Protein AF-A0A7C2M0U2-F1 (afdb_monomer_lite)

Sequence (260 aa):
MSNLSRISKVSRKGEELVITFASTDGETDKTTIVKSRRQPHADLVAAFSGLERHVREILDVPGSVWKDAMSISGVTWSFSEDTEVEGAVITGLVSLETCTSPFCFNTPHLPFKQYSEGGNAATMPYDAIEALERLRREAKLFLEGKGAQGDLFAGGAVDGKSAAAGEGRSPTDALADAVVDAAEQILAAEAQGAVPREGETTIRINDGPKVPMSTLEQAVGKLAGGGRRQRGERTGKAGVVFRKDRKGKKPAKADEEVEP

pLDDT: mean 76.95, std 22.12, range [33.34, 98.75]

Secondary structure (DSSP, 8-state):
-----EEEEEEEETTEEEEEEEEEETTEEEEEEEEE-SPPPHHHHHHHHTHHHHHHHHTT--TTTTTTTEEEEEEEEEE-TTT--EEEEEEEEE--TT-SSPEEEEPPPEESS-SSTT-------HHHHHHHHHHHHHHHHHHTTTTSSSSTTTT---------------HHHHHHHHHHHHHHHHHHHHHTT-PPPTT------TTPPPPPHHHHHHHHGGGG----------------------PPPPPPPPP-----

Radius of gyration: 26.31 Å; chains: 1; bounding box: 98×59×47 Å

Foldseek 3Di:
DPFDWAFQKWFADPLKIKTWTWTDDPPDIFIFIDIDSDHAAPLLQVLFVLLPVLQCVLVVNPPVPLVVFKTWGMKGKDADPVQRWIWIKTWMWGDDPVDPGTDIDIGPIAIQDDSDPPDDDHHRDPVSVVSVVSNSVSVVCVVVPVRPPPDPCVPPDDDDDDDDDDPDDDPVVLVVVLVVVVVVVVVVCVVVVNDDDPDDDFDDDPPDDGDDPVVVVVVVVVVPDDDDDDDDDDDDDDDGDGDDDDDDDDDDDDDDDDDD

Structure (mmCIF, N/CA/C/O backbone):
data_AF-A0A7C2M0U2-F1
#
_entry.id   AF-A0A7C2M0U2-F1
#
loop_
_atom_site.group_PDB
_atom_site.id
_atom_site.type_symbol
_atom_site.label_atom_id
_atom_site.label_alt_id
_atom_site.label_comp_id
_atom_site.label_asym_id
_atom_site.label_entity_id
_atom_site.label_seq_id
_atom_site.pdbx_PDB_ins_code
_atom_site.Cartn_x
_atom_site.Cartn_y
_atom_site.Cartn_z
_atom_site.occupancy
_atom_site.B_iso_or_equiv
_atom_site.auth_seq_id
_atom_site.auth_comp_id
_atom_site.auth_asym_id
_atom_site.auth_atom_id
_atom_site.pdbx_PDB_model_num
ATOM 1 N N . MET A 1 1 ? 18.801 13.528 -17.240 1.00 45.91 1 MET A N 1
ATOM 2 C CA . MET A 1 1 ? 17.465 12.901 -17.152 1.00 45.91 1 MET A CA 1
ATOM 3 C C . MET A 1 1 ? 16.859 13.345 -15.833 1.00 45.91 1 MET A C 1
ATOM 5 O O . MET A 1 1 ? 17.572 13.330 -14.841 1.00 45.91 1 MET A O 1
ATOM 9 N N . SER A 1 2 ? 15.631 13.859 -15.816 1.00 47.34 2 SER A N 1
ATOM 10 C CA . SER A 1 2 ? 15.004 14.329 -14.574 1.00 47.34 2 SER A CA 1
ATOM 11 C C . SER A 1 2 ? 14.760 13.139 -13.644 1.00 47.34 2 SER A C 1
ATOM 13 O O . SER A 1 2 ? 14.071 12.206 -14.046 1.00 47.34 2 SER A O 1
ATOM 15 N N . ASN A 1 3 ? 15.310 13.167 -12.426 1.00 58.00 3 ASN A N 1
ATOM 16 C CA . ASN A 1 3 ? 15.107 12.119 -11.421 1.00 58.00 3 ASN A CA 1
ATOM 17 C C . ASN A 1 3 ? 13.616 12.039 -11.062 1.00 58.00 3 ASN A C 1
ATOM 19 O O . ASN A 1 3 ? 13.102 12.854 -10.289 1.00 58.00 3 ASN A O 1
ATOM 23 N N . LEU A 1 4 ? 12.903 11.084 -11.664 1.00 73.19 4 LEU A N 1
ATOM 24 C CA . LEU A 1 4 ? 11.498 10.836 -11.370 1.00 73.19 4 LEU A CA 1
ATOM 25 C C . LEU A 1 4 ? 11.396 10.220 -9.976 1.00 73.19 4 LEU A C 1
ATOM 27 O O . LEU A 1 4 ? 11.714 9.058 -9.746 1.00 73.19 4 LEU A O 1
ATOM 31 N N . SER A 1 5 ? 10.945 11.039 -9.034 1.00 89.12 5 SER A N 1
ATOM 32 C CA . SER A 1 5 ? 10.596 10.613 -7.687 1.00 89.12 5 SER A CA 1
ATOM 33 C C . SER A 1 5 ? 9.456 9.590 -7.747 1.00 89.12 5 SER A C 1
ATOM 35 O O . SER A 1 5 ? 8.347 9.918 -8.180 1.00 89.12 5 SER A O 1
ATOM 37 N N . ARG A 1 6 ? 9.717 8.348 -7.325 1.00 94.62 6 ARG A N 1
ATOM 38 C CA . ARG A 1 6 ? 8.714 7.272 -7.262 1.00 94.62 6 ARG A CA 1
ATOM 39 C C . ARG A 1 6 ? 8.169 7.130 -5.849 1.00 94.62 6 ARG A C 1
ATOM 41 O O . ARG A 1 6 ? 8.916 7.256 -4.883 1.00 94.62 6 ARG A O 1
ATOM 48 N N . ILE A 1 7 ? 6.879 6.833 -5.714 1.00 97.31 7 ILE A N 1
ATOM 49 C CA . ILE A 1 7 ? 6.296 6.481 -4.414 1.00 97.31 7 ILE A CA 1
ATOM 50 C C . ILE A 1 7 ? 6.795 5.084 -4.040 1.00 97.31 7 ILE A C 1
ATOM 52 O O . ILE A 1 7 ? 6.439 4.108 -4.693 1.00 97.31 7 ILE A O 1
ATOM 56 N N . SER A 1 8 ? 7.612 4.999 -2.993 1.00 97.81 8 SER A N 1
ATOM 57 C CA . SER A 1 8 ? 8.135 3.739 -2.455 1.00 97.81 8 SER A CA 1
ATOM 58 C C . SER A 1 8 ? 7.310 3.214 -1.287 1.00 97.81 8 SER A C 1
ATOM 60 O O . SER A 1 8 ? 7.361 2.026 -0.985 1.00 97.81 8 SER A O 1
ATOM 62 N N . LYS A 1 9 ? 6.527 4.066 -0.616 1.00 98.50 9 LYS A N 1
ATOM 63 C CA . LYS A 1 9 ? 5.646 3.632 0.472 1.00 98.50 9 LYS A CA 1
ATOM 64 C C . LYS A 1 9 ? 4.439 4.541 0.624 1.00 98.50 9 LYS A C 1
ATOM 66 O O . LYS A 1 9 ? 4.566 5.757 0.533 1.00 98.50 9 LYS A O 1
ATOM 71 N N . VAL A 1 10 ? 3.294 3.953 0.945 1.00 98.56 10 VAL A N 1
ATOM 72 C CA . VAL A 1 10 ? 2.098 4.659 1.417 1.00 98.56 10 VAL A CA 1
ATOM 73 C C . VAL A 1 10 ? 1.629 3.931 2.668 1.00 98.56 10 VAL A C 1
ATOM 75 O O . VAL A 1 10 ? 1.474 2.716 2.650 1.00 98.56 10 VAL A O 1
ATOM 78 N N . SER A 1 11 ? 1.446 4.638 3.779 1.00 98.31 11 SER A N 1
ATOM 79 C CA . SER A 1 11 ? 0.982 4.034 5.033 1.00 98.31 11 SER A CA 1
ATOM 80 C C . SER A 1 11 ? 0.099 4.979 5.834 1.00 98.31 11 SER A C 1
ATOM 82 O O . SER A 1 11 ? 0.280 6.192 5.779 1.00 98.31 11 SER A O 1
ATOM 84 N N . ARG A 1 12 ? -0.837 4.414 6.591 1.00 97.38 12 ARG A N 1
ATOM 85 C CA . ARG A 1 12 ? -1.725 5.094 7.529 1.00 97.38 12 ARG A CA 1
ATOM 86 C C . ARG A 1 12 ? -1.277 4.783 8.952 1.00 97.38 12 ARG A C 1
ATOM 88 O O . ARG A 1 12 ? -1.072 3.626 9.309 1.00 97.38 12 ARG A O 1
ATOM 95 N N . LYS A 1 13 ? -1.112 5.823 9.765 1.00 94.31 13 LYS A N 1
ATOM 96 C CA . LYS A 1 13 ? -0.753 5.731 11.184 1.00 94.31 13 LYS A CA 1
ATOM 97 C C . LYS A 1 13 ? -1.747 6.560 11.988 1.00 94.31 13 LYS A C 1
ATOM 99 O O . LYS A 1 13 ? -1.555 7.761 12.164 1.00 94.31 13 LYS A O 1
ATOM 104 N N . GLY A 1 14 ? -2.832 5.922 12.424 1.00 92.00 14 GLY A N 1
ATOM 105 C CA . GLY A 1 14 ? -3.987 6.634 12.972 1.00 92.00 14 GLY A CA 1
ATOM 106 C C . GLY A 1 14 ? -4.585 7.571 11.919 1.00 92.00 14 GLY A C 1
ATOM 107 O O . GLY A 1 14 ? -4.938 7.132 10.824 1.00 92.00 14 GLY A O 1
ATOM 108 N N . GLU A 1 15 ? -4.638 8.863 12.231 1.00 93.38 15 GLU A N 1
ATOM 109 C CA . GLU A 1 15 ? -5.143 9.918 11.339 1.00 93.38 15 GLU A CA 1
ATOM 110 C C . GLU A 1 15 ? -4.091 10.451 10.348 1.00 93.38 15 GLU A C 1
ATOM 112 O O . GLU A 1 15 ? -4.405 11.251 9.469 1.00 93.38 15 GLU A O 1
ATOM 117 N N . GLU A 1 16 ? -2.827 10.036 10.476 1.00 96.50 16 GLU A N 1
ATOM 118 C CA . GLU A 1 16 ? -1.744 10.511 9.615 1.00 96.50 16 GLU A CA 1
ATOM 119 C C . GLU A 1 16 ? -1.545 9.585 8.406 1.00 96.50 16 GLU A C 1
ATOM 121 O O . GLU A 1 16 ? -1.288 8.386 8.553 1.00 96.50 16 GLU A O 1
ATOM 126 N N . LEU A 1 17 ? -1.594 10.153 7.199 1.00 97.56 17 LEU A N 1
ATOM 127 C CA . LEU A 1 17 ? -1.119 9.515 5.977 1.00 97.56 17 LEU A CA 1
ATOM 128 C C . LEU A 1 17 ? 0.360 9.857 5.764 1.00 97.56 17 LEU A C 1
ATOM 130 O O . LEU A 1 17 ? 0.751 11.026 5.716 1.00 97.56 17 LEU A O 1
ATOM 134 N N . VAL A 1 18 ? 1.181 8.825 5.599 1.00 98.25 18 VAL A N 1
ATOM 135 C CA . VAL A 1 18 ? 2.618 8.927 5.348 1.00 98.25 18 VAL A CA 1
ATOM 136 C C . VAL A 1 18 ? 2.918 8.368 3.964 1.00 98.25 18 VAL A C 1
ATOM 138 O O . VAL A 1 18 ? 2.728 7.175 3.722 1.00 98.25 18 VAL A O 1
ATOM 141 N N . ILE A 1 19 ? 3.414 9.224 3.074 1.00 98.12 19 ILE A N 1
ATOM 142 C CA . ILE A 1 19 ? 3.836 8.861 1.721 1.00 98.12 19 ILE A CA 1
ATOM 143 C C . ILE A 1 19 ? 5.345 9.059 1.629 1.00 98.12 19 ILE A C 1
ATOM 145 O O . ILE A 1 19 ? 5.855 10.159 1.850 1.00 98.12 19 ILE A O 1
ATOM 149 N N . THR A 1 20 ? 6.062 7.991 1.306 1.00 98.19 20 THR A N 1
ATOM 150 C CA . THR A 1 20 ? 7.504 8.018 1.091 1.00 98.19 20 THR A CA 1
ATOM 151 C C . THR A 1 20 ? 7.800 7.940 -0.391 1.00 98.19 20 THR A C 1
ATOM 153 O O . THR A 1 20 ? 7.257 7.107 -1.117 1.00 98.19 20 THR A O 1
ATOM 156 N N . PHE A 1 21 ? 8.715 8.795 -0.810 1.00 97.00 21 PHE A N 1
ATOM 157 C CA . PHE A 1 21 ? 9.286 8.820 -2.133 1.00 97.00 21 PHE A CA 1
ATOM 158 C C . PHE A 1 21 ? 10.731 8.351 -2.098 1.00 97.00 21 PHE A C 1
ATOM 160 O O . PHE A 1 21 ? 11.482 8.739 -1.201 1.00 97.00 21 PHE A O 1
ATOM 167 N N . ALA A 1 22 ? 11.121 7.580 -3.104 1.00 94.81 22 ALA A N 1
ATOM 168 C CA . ALA A 1 22 ? 12.505 7.251 -3.396 1.00 94.81 22 ALA A CA 1
ATOM 169 C C . ALA A 1 22 ? 12.905 7.888 -4.732 1.00 94.81 22 ALA A C 1
ATOM 171 O O . ALA A 1 22 ? 12.138 7.871 -5.696 1.00 94.81 22 ALA A O 1
ATOM 172 N N . SER A 1 23 ? 14.104 8.452 -4.783 1.00 93.06 23 SER A N 1
ATOM 173 C CA . SER A 1 23 ? 14.734 8.957 -6.002 1.00 93.06 23 SER A CA 1
ATOM 174 C C . SER A 1 23 ? 16.237 8.753 -5.898 1.00 93.06 23 SER A C 1
ATOM 176 O O . SER A 1 23 ? 16.798 9.030 -4.839 1.00 93.06 23 SER A O 1
ATOM 178 N N . THR A 1 24 ? 16.877 8.355 -6.984 1.00 88.81 24 THR A N 1
ATOM 179 C CA . THR A 1 24 ? 18.336 8.247 -7.069 1.00 88.81 24 THR A CA 1
ATOM 180 C C . THR A 1 24 ? 18.872 9.508 -7.751 1.00 88.81 24 THR A C 1
ATOM 182 O O . THR A 1 24 ? 18.272 9.977 -8.715 1.00 88.81 24 THR A O 1
ATOM 185 N N . ASP A 1 25 ? 19.937 10.111 -7.222 1.00 87.44 25 ASP A N 1
ATOM 186 C CA . ASP A 1 25 ? 20.631 11.262 -7.813 1.00 87.44 25 ASP A CA 1
ATOM 187 C C . ASP A 1 25 ? 22.126 10.941 -7.927 1.00 87.44 25 ASP A C 1
ATOM 189 O O . ASP A 1 25 ? 22.885 11.060 -6.959 1.00 87.44 25 ASP A O 1
ATOM 193 N N . GLY A 1 26 ? 22.532 10.429 -9.093 1.00 86.94 26 GLY A N 1
ATOM 194 C CA . GLY A 1 26 ? 23.853 9.825 -9.284 1.00 86.94 26 GLY A CA 1
ATOM 195 C C . GLY A 1 26 ? 24.012 8.571 -8.422 1.00 86.94 26 GLY A C 1
ATOM 196 O O . GLY A 1 26 ? 23.199 7.662 -8.503 1.00 86.94 26 GLY A O 1
ATOM 197 N N . GLU A 1 27 ? 25.030 8.538 -7.563 1.00 86.75 27 GLU A N 1
ATOM 198 C CA . GLU A 1 27 ? 25.255 7.446 -6.597 1.00 86.75 27 GLU A CA 1
ATOM 199 C C . GLU A 1 27 ? 24.503 7.644 -5.265 1.00 86.75 27 GLU A C 1
ATOM 201 O O . GLU A 1 27 ? 24.668 6.870 -4.321 1.00 86.75 27 GLU A O 1
ATOM 206 N N . THR A 1 28 ? 23.719 8.722 -5.129 1.00 90.44 28 THR A N 1
ATOM 207 C CA . THR A 1 28 ? 23.048 9.054 -3.867 1.00 90.44 28 THR A CA 1
ATOM 208 C C . THR A 1 28 ? 21.570 8.693 -3.902 1.00 90.44 28 THR A C 1
ATOM 210 O O . THR A 1 28 ? 20.779 9.314 -4.610 1.00 90.44 28 THR A O 1
ATOM 213 N N . ASP A 1 29 ? 21.167 7.778 -3.023 1.00 91.00 29 ASP A N 1
ATOM 214 C CA . ASP A 1 29 ? 19.755 7.535 -2.737 1.00 91.00 29 ASP A CA 1
ATOM 215 C C . ASP A 1 29 ? 19.171 8.674 -1.900 1.00 91.00 29 ASP A C 1
ATOM 217 O O . ASP A 1 29 ? 19.640 8.979 -0.797 1.00 91.00 29 ASP A O 1
ATOM 221 N N . LYS A 1 30 ? 18.087 9.274 -2.386 1.00 94.12 30 LYS A N 1
ATOM 222 C CA . LYS A 1 30 ? 17.306 10.275 -1.665 1.00 94.12 30 LYS A CA 1
ATOM 223 C C . LYS A 1 30 ? 15.929 9.719 -1.333 1.00 94.12 30 LYS A C 1
ATOM 225 O O . LYS A 1 30 ? 15.160 9.324 -2.206 1.00 94.12 30 LYS A O 1
ATOM 230 N N . THR A 1 31 ? 15.597 9.762 -0.046 1.00 95.44 31 THR A N 1
ATOM 231 C CA . THR A 1 31 ? 14.265 9.429 0.463 1.00 95.44 31 THR A CA 1
ATOM 232 C C . THR A 1 31 ? 13.571 10.702 0.934 1.00 95.44 31 THR A C 1
ATOM 234 O O . THR A 1 31 ? 14.128 11.458 1.725 1.00 95.44 31 THR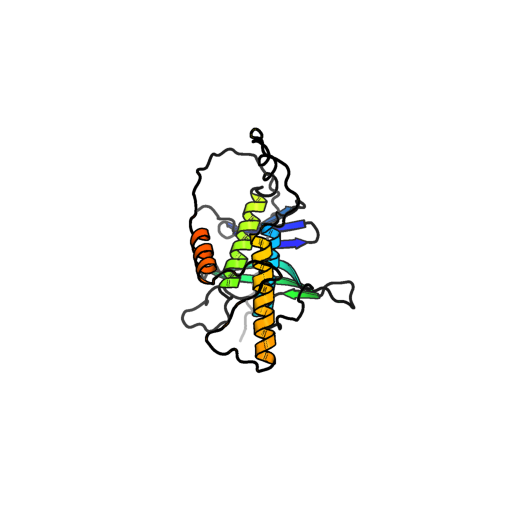 A O 1
ATOM 237 N N . THR A 1 32 ? 12.355 10.959 0.453 1.00 96.25 32 THR A N 1
ATOM 238 C CA . THR A 1 32 ? 11.527 12.089 0.907 1.00 96.25 32 THR A CA 1
ATOM 239 C C . THR A 1 32 ? 10.274 11.543 1.571 1.00 96.25 32 THR A C 1
ATOM 241 O O . THR A 1 32 ? 9.563 10.746 0.972 1.00 96.25 32 THR A O 1
ATOM 244 N N . ILE A 1 33 ? 9.989 11.964 2.802 1.00 97.31 33 ILE A N 1
ATOM 245 C CA . ILE A 1 33 ? 8.816 11.508 3.556 1.00 97.31 33 ILE A CA 1
ATOM 246 C C . ILE A 1 33 ? 7.853 12.680 3.697 1.00 97.31 33 ILE A C 1
ATOM 248 O O . ILE A 1 33 ? 8.186 13.690 4.314 1.00 97.31 33 ILE A O 1
ATOM 252 N N . VAL A 1 34 ? 6.649 12.524 3.156 1.00 97.12 34 VAL A N 1
ATOM 253 C CA . VAL A 1 34 ? 5.547 13.470 3.316 1.00 97.12 34 VAL A CA 1
ATOM 254 C C . VAL A 1 34 ? 4.567 12.898 4.327 1.00 97.12 34 VAL A C 1
ATOM 256 O O . VAL A 1 34 ? 4.082 11.779 4.175 1.00 97.12 34 VAL A O 1
ATOM 259 N N . LYS A 1 35 ? 4.280 13.673 5.370 1.00 97.31 35 LYS A N 1
ATOM 260 C CA . LYS A 1 35 ? 3.300 13.340 6.403 1.00 97.31 35 LYS A CA 1
ATOM 261 C C . LYS A 1 35 ? 2.153 14.328 6.324 1.00 97.31 35 LYS A C 1
ATOM 263 O O . LYS A 1 35 ? 2.389 15.534 6.274 1.00 97.31 35 LYS A O 1
ATOM 268 N N . SER A 1 36 ? 0.929 13.827 6.315 1.00 96.19 36 SER A N 1
ATOM 269 C CA . SER A 1 36 ? -0.271 14.646 6.239 1.00 96.19 36 SER A CA 1
ATOM 270 C C . SER A 1 36 ? -1.304 14.139 7.228 1.00 96.19 36 SER A C 1
ATOM 272 O O . SER A 1 36 ? -1.606 12.953 7.249 1.00 96.19 36 SER A O 1
ATOM 274 N N . ARG A 1 37 ? -1.876 15.051 8.015 1.00 95.94 37 ARG A N 1
ATOM 275 C CA . ARG A 1 37 ? -3.050 14.788 8.865 1.00 95.94 37 ARG A CA 1
ATOM 276 C C . ARG A 1 37 ? -4.366 15.151 8.171 1.00 95.94 37 ARG A C 1
ATOM 278 O O . ARG A 1 37 ? -5.410 15.181 8.806 1.00 95.94 37 ARG A O 1
ATOM 285 N N . ARG A 1 38 ? -4.317 15.519 6.884 1.00 93.12 38 ARG A N 1
ATOM 286 C CA . ARG A 1 38 ? -5.532 15.807 6.113 1.00 93.12 38 ARG A CA 1
ATOM 287 C C . ARG A 1 38 ? -6.297 14.508 5.901 1.00 93.12 38 ARG A C 1
ATOM 289 O O . ARG A 1 38 ? -5.682 13.489 5.585 1.00 93.12 38 ARG A O 1
ATOM 296 N N . GLN A 1 39 ? -7.618 14.575 6.017 1.00 92.56 39 GLN A N 1
ATOM 297 C CA . GLN A 1 39 ? -8.479 13.434 5.748 1.00 92.56 39 GLN A CA 1
ATOM 298 C C . GLN A 1 39 ? -8.312 12.992 4.279 1.00 92.56 39 GLN A C 1
ATOM 300 O O . GLN A 1 39 ? -8.418 13.833 3.382 1.00 92.56 39 GLN A O 1
ATOM 305 N N . PRO A 1 40 ? -7.988 11.713 4.011 1.00 94.00 40 PRO A N 1
ATOM 306 C CA . PRO A 1 40 ? -7.916 11.193 2.649 1.00 94.00 40 PRO A CA 1
ATOM 307 C C . PRO A 1 40 ? -9.305 11.187 2.002 1.00 94.00 40 PRO A C 1
ATOM 309 O O . PRO A 1 40 ? -10.311 10.998 2.685 1.00 94.00 40 PRO A O 1
ATOM 312 N N . HIS A 1 41 ? -9.365 11.369 0.682 1.00 92.94 41 HIS A N 1
ATOM 313 C CA . HIS A 1 41 ? -10.620 11.264 -0.063 1.00 92.94 41 HIS A CA 1
ATOM 314 C C . HIS A 1 41 ? -11.119 9.814 -0.108 1.00 92.94 41 HIS A C 1
ATOM 316 O O . HIS A 1 41 ? -10.339 8.870 0.048 1.00 92.94 41 HIS A O 1
ATOM 322 N N . ALA A 1 42 ? -12.424 9.641 -0.339 1.00 94.88 42 ALA A N 1
ATOM 323 C CA . ALA A 1 42 ? -13.085 8.336 -0.296 1.00 94.88 42 ALA A CA 1
ATOM 324 C C . ALA A 1 42 ? -12.428 7.301 -1.226 1.00 94.88 42 ALA A C 1
ATOM 326 O O . ALA A 1 42 ? -12.236 6.161 -0.812 1.00 94.88 42 ALA A O 1
ATOM 327 N N . ASP A 1 43 ? -11.985 7.699 -2.425 1.00 96.31 43 ASP A N 1
ATOM 328 C CA . ASP A 1 43 ? -11.334 6.772 -3.363 1.00 96.31 43 ASP A CA 1
ATOM 329 C C . ASP A 1 43 ? -9.995 6.236 -2.847 1.00 96.31 43 ASP A C 1
ATOM 331 O O . ASP A 1 43 ? -9.660 5.080 -3.103 1.00 96.31 43 ASP A O 1
ATOM 335 N N . LEU A 1 44 ? -9.229 7.041 -2.100 1.00 96.38 44 LEU A N 1
ATOM 336 C CA . LEU A 1 44 ? -7.987 6.582 -1.478 1.00 96.38 44 LEU A CA 1
ATOM 337 C C . LEU A 1 44 ? -8.273 5.594 -0.346 1.00 96.38 44 LEU A C 1
ATOM 339 O O . LEU A 1 44 ? -7.572 4.593 -0.217 1.00 96.38 44 LEU A O 1
ATOM 343 N N . VAL A 1 45 ? -9.314 5.843 0.452 1.00 96.31 45 VAL A N 1
ATOM 344 C CA . VAL A 1 45 ? -9.757 4.895 1.486 1.00 96.31 45 VAL A CA 1
ATOM 345 C C . VAL A 1 45 ? -10.224 3.587 0.842 1.00 96.31 45 VAL A C 1
ATOM 347 O O . VAL A 1 45 ? -9.778 2.518 1.252 1.00 96.31 45 VAL A O 1
ATOM 350 N N . ALA A 1 46 ? -11.026 3.668 -0.222 1.00 96.94 46 ALA A N 1
ATOM 351 C CA . ALA A 1 46 ? -11.484 2.509 -0.981 1.00 96.94 46 ALA A CA 1
ATOM 352 C C . ALA A 1 46 ? -10.323 1.737 -1.629 1.00 96.94 46 ALA A C 1
ATOM 354 O O . ALA A 1 46 ? -10.354 0.510 -1.670 1.00 96.94 46 ALA A O 1
ATOM 355 N N . ALA A 1 47 ? -9.274 2.425 -2.093 1.00 98.19 47 ALA A N 1
ATOM 356 C CA . ALA A 1 47 ? -8.084 1.775 -2.639 1.00 98.19 47 ALA A CA 1
ATOM 357 C C . ALA A 1 47 ? -7.314 0.960 -1.585 1.00 98.19 47 ALA A C 1
ATOM 359 O O . ALA A 1 47 ? -6.756 -0.080 -1.920 1.00 98.19 47 ALA A O 1
ATOM 360 N N . PHE A 1 48 ? -7.307 1.387 -0.316 1.00 98.19 48 PHE A N 1
ATOM 361 C CA . PHE A 1 48 ? -6.757 0.581 0.779 1.00 98.19 48 PHE A CA 1
ATOM 362 C C . PHE A 1 48 ? -7.598 -0.669 1.047 1.00 98.19 48 PHE A C 1
ATOM 364 O O . PHE A 1 48 ? -7.045 -1.764 1.103 1.00 98.19 48 PHE A O 1
ATOM 371 N N . SER A 1 49 ? -8.917 -0.520 1.186 1.00 97.00 49 SER A N 1
ATOM 372 C CA . SER A 1 49 ? -9.815 -1.650 1.464 1.00 97.00 49 SER A CA 1
ATOM 373 C C . SER A 1 49 ? -9.877 -2.653 0.309 1.00 97.00 49 SER A C 1
ATOM 375 O O . SER A 1 49 ? -9.949 -3.857 0.535 1.00 97.00 49 SER A O 1
ATOM 377 N N . GLY A 1 50 ? -9.751 -2.188 -0.938 1.00 96.94 50 GLY A N 1
ATOM 378 C CA . GLY A 1 50 ? -9.698 -3.056 -2.117 1.00 96.94 50 GLY A CA 1
ATOM 379 C C . GLY A 1 50 ? -8.534 -4.056 -2.108 1.00 96.94 50 GLY A C 1
ATOM 380 O O . GLY A 1 50 ? -8.621 -5.094 -2.757 1.00 96.94 50 GLY A O 1
ATOM 381 N N . LEU A 1 51 ? -7.469 -3.795 -1.341 1.00 98.06 51 LEU A N 1
ATOM 382 C CA . LEU A 1 51 ? -6.329 -4.707 -1.215 1.00 98.06 51 LEU A CA 1
ATOM 383 C C . LEU A 1 51 ? -6.590 -5.892 -0.275 1.00 98.06 51 LEU A C 1
ATOM 385 O O . LEU A 1 51 ? -5.874 -6.885 -0.361 1.00 98.06 51 LEU A O 1
ATOM 389 N N . GLU A 1 52 ? -7.595 -5.832 0.604 1.00 97.38 52 GLU A N 1
ATOM 390 C CA . GLU A 1 52 ? -7.850 -6.882 1.605 1.00 97.38 52 GLU A CA 1
ATOM 391 C C . GLU A 1 52 ? -8.117 -8.246 0.961 1.00 97.38 52 GLU A C 1
ATOM 393 O O . GLU A 1 52 ? -7.585 -9.262 1.410 1.00 97.38 52 GLU A O 1
ATOM 398 N N . ARG A 1 53 ? -8.888 -8.269 -0.135 1.00 96.06 53 ARG A N 1
ATOM 399 C CA . ARG A 1 53 ? -9.144 -9.493 -0.909 1.00 96.06 53 ARG A CA 1
ATOM 400 C C . ARG A 1 53 ? -7.837 -10.124 -1.394 1.00 96.06 53 ARG A C 1
ATOM 402 O O . ARG A 1 53 ? -7.630 -11.316 -1.191 1.00 96.06 53 ARG A O 1
ATOM 409 N N . HIS A 1 54 ? -6.961 -9.322 -1.993 1.00 97.44 54 HIS A N 1
ATOM 410 C CA . HIS A 1 54 ? -5.688 -9.795 -2.540 1.00 97.44 54 HIS A CA 1
ATOM 411 C C . HIS A 1 54 ? -4.715 -10.235 -1.449 1.00 97.44 54 HIS A C 1
ATOM 413 O O . HIS A 1 54 ? -3.959 -11.177 -1.640 1.00 97.44 54 HIS A O 1
ATOM 419 N N . VAL A 1 55 ? -4.749 -9.599 -0.278 1.00 97.75 55 VAL A N 1
ATOM 420 C CA . VAL A 1 55 ? -3.943 -10.030 0.868 1.00 97.75 55 VAL A CA 1
ATOM 421 C C . VAL A 1 55 ? -4.354 -11.418 1.354 1.00 97.75 55 VAL A C 1
ATOM 423 O O . VAL A 1 55 ? -3.476 -12.226 1.648 1.00 97.75 55 VAL A O 1
ATOM 426 N N . ARG A 1 56 ? -5.659 -11.717 1.411 1.00 96.44 56 ARG A N 1
ATOM 427 C CA . ARG A 1 56 ? -6.136 -13.066 1.762 1.00 96.44 56 ARG A CA 1
ATOM 428 C C . ARG A 1 56 ? -5.674 -14.105 0.742 1.00 96.44 56 ARG A C 1
ATOM 430 O O . ARG A 1 56 ? -5.187 -15.151 1.144 1.00 96.44 56 ARG A O 1
ATOM 437 N N . GLU A 1 57 ? -5.759 -13.781 -0.547 1.00 96.12 57 GLU A N 1
ATOM 438 C CA . GLU A 1 57 ? -5.282 -14.640 -1.639 1.00 96.12 57 GLU A CA 1
ATOM 439 C C . GLU A 1 57 ? -3.770 -14.905 -1.551 1.00 96.12 57 GLU A C 1
ATOM 441 O O . GLU A 1 57 ? -3.340 -16.051 -1.583 1.00 96.12 57 GLU A O 1
ATOM 446 N N . ILE A 1 58 ? -2.960 -13.860 -1.353 1.00 97.25 58 ILE A N 1
ATOM 447 C CA . ILE A 1 58 ? -1.495 -13.968 -1.238 1.00 97.25 58 ILE A CA 1
ATOM 448 C C . ILE A 1 58 ? -1.071 -14.805 -0.024 1.00 97.25 58 ILE A C 1
ATOM 450 O O . ILE A 1 58 ? -0.056 -15.497 -0.075 1.00 97.25 58 ILE A O 1
ATOM 454 N N . LEU A 1 59 ? -1.806 -14.702 1.083 1.00 97.25 59 LEU A N 1
ATOM 455 C CA . LEU A 1 59 ? -1.509 -15.425 2.320 1.00 97.25 59 LEU A CA 1
ATOM 456 C C . LEU A 1 59 ? -2.165 -16.809 2.392 1.00 97.25 59 LEU A C 1
ATOM 458 O O . LEU A 1 59 ? -1.991 -17.482 3.406 1.00 97.25 59 LEU A O 1
ATOM 462 N N . ASP A 1 60 ? -2.915 -17.207 1.362 1.00 96.44 60 ASP A N 1
ATOM 463 C CA . ASP A 1 60 ? -3.726 -18.430 1.342 1.00 96.44 60 ASP A CA 1
ATOM 464 C C . ASP A 1 60 ? -4.651 -18.549 2.574 1.00 96.44 60 ASP A C 1
ATOM 466 O O . ASP A 1 60 ? -4.822 -19.599 3.194 1.00 96.44 60 ASP A O 1
ATOM 470 N N . VAL A 1 61 ? -5.223 -17.414 2.986 1.00 94.56 61 VAL A N 1
ATOM 471 C CA . VAL A 1 61 ? -6.138 -17.336 4.128 1.00 94.56 61 VAL A CA 1
ATOM 472 C C . VAL A 1 61 ? -7.565 -17.548 3.623 1.00 94.56 61 VAL A C 1
ATOM 474 O O . VAL A 1 61 ? -7.991 -16.835 2.708 1.00 94.56 61 VAL A O 1
ATOM 477 N N . PRO A 1 62 ? -8.353 -18.463 4.226 1.00 92.12 62 PRO A N 1
ATOM 478 C CA . PRO A 1 62 ? -9.736 -18.679 3.819 1.00 92.12 62 PRO A CA 1
ATOM 479 C C . PRO A 1 62 ? -10.537 -17.374 3.846 1.00 92.12 62 PRO A C 1
ATOM 481 O O . PRO A 1 62 ? -10.444 -16.605 4.800 1.00 92.12 62 PRO A O 1
ATOM 484 N N . GLY A 1 63 ? -11.365 -17.130 2.827 1.00 86.38 63 GLY A N 1
ATOM 485 C CA . GLY A 1 63 ? -12.051 -15.841 2.650 1.00 86.38 63 GLY A CA 1
ATOM 486 C C . GLY A 1 63 ? -12.979 -15.419 3.800 1.00 86.38 63 GLY A C 1
ATOM 487 O O . GLY A 1 63 ? -13.281 -14.234 3.933 1.00 86.38 63 GLY A O 1
ATOM 488 N N . SER A 1 64 ? -13.417 -16.364 4.638 1.00 88.81 64 SER A N 1
ATOM 489 C CA . SER A 1 64 ? -14.208 -16.105 5.849 1.00 88.81 64 SER A CA 1
ATOM 490 C C . SER A 1 64 ? -13.369 -15.605 7.028 1.00 88.81 64 SER A C 1
ATOM 492 O O . SER A 1 64 ? -13.882 -14.900 7.896 1.00 88.81 64 SER A O 1
ATOM 494 N N . VAL A 1 65 ? -12.081 -15.946 7.068 1.00 89.44 65 VAL A N 1
ATOM 495 C CA . VAL A 1 65 ? -11.181 -15.587 8.161 1.00 89.44 65 VAL A CA 1
ATOM 496 C C . VAL A 1 65 ? -10.806 -14.110 8.031 1.00 89.44 65 VAL A C 1
ATOM 498 O O . VAL A 1 65 ? -10.368 -13.637 6.981 1.00 89.44 65 VAL A O 1
ATOM 501 N N . TRP A 1 66 ? -11.016 -13.362 9.118 1.00 91.44 66 TRP A N 1
ATOM 502 C CA . TRP A 1 66 ? -10.793 -11.911 9.191 1.00 91.44 66 TRP A CA 1
ATOM 503 C C . TRP A 1 66 ? -11.628 -11.091 8.202 1.00 91.44 66 TRP A C 1
ATOM 505 O O . TRP A 1 66 ? -11.246 -9.977 7.821 1.00 91.44 66 TRP A O 1
ATOM 515 N N . LYS A 1 67 ? -12.773 -11.632 7.776 1.00 87.94 67 LYS A N 1
ATOM 516 C CA . LYS A 1 67 ? -13.815 -10.826 7.144 1.00 87.94 67 LYS A CA 1
ATOM 517 C C . LYS A 1 67 ? -14.211 -9.719 8.130 1.00 87.94 67 LYS A C 1
ATOM 519 O O . LYS A 1 67 ? -14.346 -9.984 9.320 1.00 87.94 67 LYS A O 1
ATOM 524 N N . ASP A 1 68 ? -14.250 -8.478 7.658 1.00 92.38 68 ASP A N 1
ATOM 525 C CA . ASP A 1 68 ? -14.581 -7.261 8.424 1.00 92.38 68 ASP A CA 1
ATOM 526 C C . ASP A 1 68 ? -13.616 -6.871 9.572 1.00 92.38 68 ASP A C 1
ATOM 528 O O . ASP A 1 68 ? -13.659 -5.743 10.058 1.00 92.38 68 ASP A O 1
ATOM 532 N N . ALA A 1 69 ? -12.701 -7.757 9.984 1.00 95.81 69 ALA A N 1
ATOM 533 C CA . ALA A 1 69 ? -11.703 -7.493 11.028 1.00 95.81 69 ALA A CA 1
ATOM 534 C C . ALA A 1 69 ? -10.333 -7.045 10.485 1.00 95.81 69 ALA A C 1
ATOM 536 O O . ALA A 1 69 ? -9.521 -6.500 11.240 1.00 95.81 69 ALA A O 1
ATOM 537 N N . MET A 1 70 ? -10.050 -7.310 9.204 1.00 97.38 70 MET A N 1
ATOM 538 C CA . MET A 1 70 ? -8.802 -6.921 8.545 1.00 97.38 70 MET A CA 1
ATOM 539 C C . MET A 1 70 ? -8.861 -5.468 8.070 1.00 97.38 70 MET A C 1
ATOM 541 O O . MET A 1 70 ? -9.872 -5.012 7.558 1.00 97.38 70 MET A O 1
ATOM 545 N N . SER A 1 71 ? -7.745 -4.754 8.185 1.00 97.50 71 SER A N 1
ATOM 546 C CA . SER A 1 71 ? -7.542 -3.462 7.532 1.00 97.50 71 SER A CA 1
ATOM 547 C C . SER A 1 71 ? -6.109 -3.332 7.025 1.00 97.50 71 SER A C 1
ATOM 549 O O . SER A 1 71 ? -5.165 -3.847 7.628 1.00 97.50 71 SER A O 1
ATOM 551 N N . ILE A 1 72 ? -5.917 -2.629 5.908 1.00 98.25 72 ILE A N 1
ATOM 552 C CA . ILE A 1 72 ? -4.581 -2.398 5.347 1.00 98.25 72 ILE A CA 1
ATOM 553 C C . ILE A 1 72 ? -3.996 -1.103 5.907 1.00 98.25 72 ILE A C 1
ATOM 555 O O . ILE A 1 72 ? -4.545 -0.014 5.733 1.00 98.25 72 ILE A O 1
ATOM 559 N N . SER A 1 73 ? -2.844 -1.219 6.568 1.00 98.12 73 SER A N 1
ATOM 560 C CA . SER A 1 73 ? -2.141 -0.082 7.173 1.00 98.12 73 SER A CA 1
ATOM 561 C C . SER A 1 73 ? -1.081 0.515 6.259 1.00 98.12 73 SER A C 1
ATOM 563 O O . SER A 1 73 ? -0.718 1.679 6.417 1.00 98.12 73 SER A O 1
ATOM 565 N N . GLY A 1 74 ? -0.570 -0.230 5.281 1.00 98.44 74 GLY A N 1
ATOM 566 C CA . GLY A 1 74 ? 0.405 0.319 4.355 1.00 98.44 74 GLY A CA 1
ATOM 567 C C . GLY A 1 74 ? 0.846 -0.635 3.267 1.00 98.44 74 GLY A C 1
ATOM 568 O O . GLY A 1 74 ? 0.639 -1.838 3.340 1.00 98.44 74 GLY A O 1
ATOM 569 N N . VAL A 1 75 ? 1.497 -0.062 2.266 1.00 98.75 75 VAL A N 1
ATOM 570 C CA . VAL A 1 75 ? 2.119 -0.767 1.154 1.00 98.75 75 VAL A CA 1
ATOM 571 C C . VAL A 1 75 ? 3.508 -0.190 0.955 1.00 98.75 75 VAL A C 1
ATOM 573 O O . VAL A 1 75 ? 3.689 1.030 0.963 1.00 98.75 75 VAL A O 1
ATOM 576 N N . THR A 1 76 ? 4.489 -1.070 0.801 1.00 98.69 76 THR A N 1
ATOM 577 C CA . THR A 1 76 ? 5.863 -0.720 0.442 1.00 98.69 76 THR A CA 1
ATOM 578 C C . THR A 1 76 ? 6.183 -1.351 -0.903 1.00 98.69 76 THR A C 1
ATOM 580 O O . THR A 1 76 ? 6.068 -2.563 -1.051 1.00 98.69 76 THR A O 1
ATOM 583 N N . TRP A 1 77 ? 6.599 -0.534 -1.862 1.00 98.56 77 TRP A N 1
ATOM 584 C CA . TRP A 1 77 ? 7.068 -0.976 -3.166 1.00 98.56 77 TRP A CA 1
ATOM 585 C C . TRP A 1 77 ? 8.589 -0.985 -3.192 1.00 98.56 77 TRP A C 1
ATOM 587 O O . TRP A 1 77 ? 9.249 -0.067 -2.696 1.00 98.56 77 TRP A O 1
ATOM 597 N N . SER A 1 78 ? 9.138 -2.014 -3.813 1.00 96.69 78 SER A N 1
ATOM 598 C CA . SER A 1 78 ? 10.557 -2.139 -4.114 1.00 96.69 78 SER A CA 1
ATOM 599 C C . SER A 1 78 ? 10.741 -2.159 -5.621 1.00 96.69 78 SER A C 1
ATOM 601 O O . SER A 1 78 ? 9.942 -2.772 -6.320 1.00 96.69 78 SER A O 1
ATOM 603 N N . PHE A 1 79 ? 11.832 -1.591 -6.107 1.00 95.19 79 PHE A N 1
ATOM 604 C CA . PHE A 1 79 ? 12.208 -1.675 -7.510 1.00 95.19 79 PHE A CA 1
ATOM 605 C C . PHE A 1 79 ? 13.693 -2.002 -7.585 1.00 95.19 79 PHE A C 1
ATOM 607 O O . PHE A 1 79 ? 14.496 -1.322 -6.941 1.00 95.19 79 PHE A O 1
ATOM 614 N N . SER A 1 80 ? 14.032 -3.045 -8.334 1.00 92.56 80 SER A N 1
ATOM 615 C CA . SER A 1 80 ? 15.413 -3.421 -8.627 1.00 92.56 80 SER A CA 1
ATOM 616 C C . SER A 1 80 ? 15.885 -2.648 -9.854 1.00 92.56 80 SER A C 1
ATOM 618 O O . SER A 1 80 ? 15.253 -2.722 -10.901 1.00 92.56 80 SER A O 1
ATOM 620 N N . GLU A 1 81 ? 16.981 -1.900 -9.724 1.00 89.69 81 GLU A N 1
ATOM 621 C CA . GLU A 1 81 ? 17.577 -1.176 -10.856 1.00 89.69 81 GLU A CA 1
ATOM 622 C C . GLU A 1 81 ? 18.245 -2.132 -11.855 1.00 89.69 81 GLU A C 1
ATOM 624 O O . GLU A 1 81 ? 18.218 -1.867 -13.049 1.00 89.69 81 GLU A O 1
ATOM 629 N N . ASP A 1 82 ? 18.753 -3.276 -11.385 1.00 90.94 82 ASP A N 1
ATOM 630 C CA . ASP A 1 82 ? 19.445 -4.258 -12.230 1.00 90.94 82 ASP A CA 1
ATOM 631 C C . ASP A 1 82 ? 18.492 -5.040 -13.142 1.00 90.94 82 ASP A C 1
ATOM 633 O O . ASP A 1 82 ? 18.824 -5.357 -14.280 1.00 90.94 82 ASP A O 1
ATOM 637 N N . THR A 1 83 ? 17.312 -5.389 -12.625 1.00 92.44 83 THR A N 1
ATOM 638 C CA . THR A 1 83 ? 16.336 -6.236 -13.337 1.00 92.44 83 THR A CA 1
ATOM 639 C C . THR A 1 83 ? 15.139 -5.456 -13.866 1.00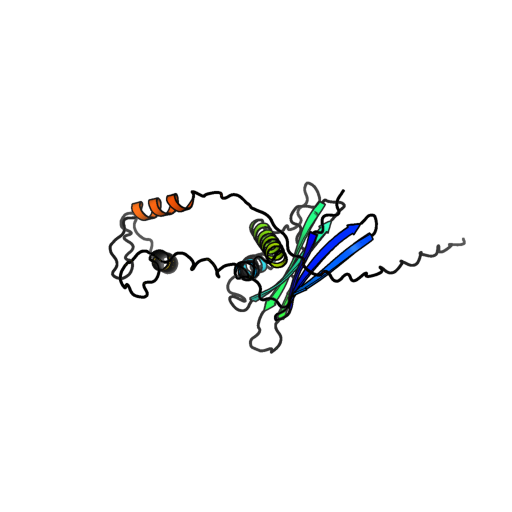 92.44 83 THR A C 1
ATOM 641 O O . THR A 1 83 ? 14.312 -6.019 -14.577 1.00 92.44 83 THR A O 1
ATOM 644 N N . GLU A 1 84 ? 15.003 -4.184 -13.480 1.00 93.12 84 GLU A N 1
ATOM 645 C CA . GLU A 1 84 ? 13.828 -3.336 -13.727 1.00 93.12 84 GLU A CA 1
ATOM 646 C C . GLU A 1 84 ? 12.499 -3.947 -13.238 1.00 93.12 84 GLU A C 1
ATOM 648 O O . GLU A 1 84 ? 11.407 -3.521 -13.626 1.00 93.12 84 GLU A O 1
ATOM 653 N N . VAL A 1 85 ? 12.573 -4.947 -12.353 1.00 95.38 85 VAL A N 1
ATOM 654 C CA . VAL A 1 85 ? 11.405 -5.607 -11.776 1.00 95.38 85 VAL A CA 1
ATOM 655 C C . VAL A 1 85 ? 10.988 -4.888 -10.500 1.00 95.38 85 VAL A C 1
ATOM 657 O O . VAL A 1 85 ? 11.770 -4.669 -9.566 1.00 95.38 85 VAL A O 1
ATOM 660 N N . GLU A 1 86 ? 9.707 -4.546 -10.459 1.00 97.12 86 GLU A N 1
ATOM 661 C CA . GLU A 1 86 ? 9.040 -4.025 -9.278 1.00 97.12 86 GLU A CA 1
ATOM 662 C C . GLU A 1 86 ? 8.424 -5.162 -8.452 1.00 97.12 86 GLU A C 1
ATOM 664 O O . GLU A 1 86 ? 8.083 -6.214 -8.981 1.00 97.12 86 GLU A O 1
ATOM 669 N N . GLY A 1 87 ? 8.268 -4.954 -7.151 1.00 98.06 87 GLY A N 1
ATOM 670 C CA . GLY A 1 87 ? 7.526 -5.832 -6.255 1.00 98.06 87 GLY A CA 1
ATOM 671 C C . GLY A 1 87 ? 6.933 -5.042 -5.098 1.00 98.06 87 GLY A C 1
ATOM 672 O O . GLY A 1 87 ? 7.235 -3.857 -4.923 1.00 98.06 87 GLY A O 1
ATOM 673 N N . ALA A 1 88 ? 6.102 -5.689 -4.287 1.00 98.50 88 ALA A N 1
ATOM 674 C CA . ALA A 1 88 ? 5.494 -5.026 -3.141 1.00 98.50 88 ALA A CA 1
ATOM 675 C C . ALA A 1 88 ? 5.332 -5.941 -1.925 1.00 98.50 88 ALA A C 1
ATOM 677 O O . ALA A 1 88 ? 5.270 -7.164 -2.030 1.00 98.50 88 ALA A O 1
ATOM 678 N N . VAL A 1 89 ? 5.245 -5.292 -0.766 1.00 98.75 89 VAL A N 1
ATOM 679 C CA . VAL A 1 89 ? 4.840 -5.865 0.518 1.00 98.75 89 VAL A CA 1
ATOM 680 C C . VAL A 1 89 ? 3.666 -5.051 1.042 1.00 98.75 89 VAL A C 1
ATOM 682 O O . VAL A 1 89 ? 3.735 -3.818 1.097 1.00 98.75 89 VAL A O 1
ATOM 685 N N . ILE A 1 90 ? 2.605 -5.738 1.455 1.00 98.75 90 ILE A N 1
ATOM 686 C CA . ILE A 1 90 ? 1.407 -5.136 2.038 1.00 98.75 90 ILE A CA 1
ATOM 687 C C . ILE A 1 90 ? 1.418 -5.413 3.545 1.00 98.75 90 ILE A C 1
ATOM 689 O O . ILE A 1 90 ? 1.602 -6.548 3.976 1.00 98.75 90 ILE A O 1
ATOM 693 N N . THR A 1 91 ? 1.233 -4.370 4.351 1.00 98.75 91 THR A N 1
ATOM 694 C CA . THR A 1 91 ? 1.139 -4.450 5.813 1.00 98.75 91 THR A CA 1
ATOM 695 C C . THR A 1 91 ? -0.320 -4.330 6.234 1.00 98.75 91 THR A C 1
ATOM 697 O O . THR A 1 91 ? -0.966 -3.305 5.983 1.00 98.75 91 THR A O 1
ATOM 700 N N . GLY A 1 92 ? -0.824 -5.345 6.926 1.00 98.00 92 GLY A N 1
ATOM 701 C CA . GLY A 1 92 ? -2.191 -5.401 7.428 1.00 98.00 92 GLY A CA 1
ATOM 702 C C . GLY A 1 92 ? -2.264 -5.415 8.951 1.00 98.00 92 GLY A C 1
ATOM 703 O O . GLY A 1 92 ? -1.286 -5.699 9.648 1.00 98.00 92 GLY A O 1
ATOM 704 N N . LEU A 1 93 ? -3.448 -5.086 9.450 1.00 98.06 93 LEU A N 1
ATOM 705 C CA . LEU A 1 93 ? -3.846 -5.167 10.847 1.00 98.06 93 LEU A CA 1
ATOM 706 C C . LEU A 1 93 ? -5.111 -6.018 10.933 1.00 98.06 93 LEU A C 1
ATOM 708 O O . LEU A 1 93 ? -6.003 -5.869 10.101 1.00 98.06 93 LEU A O 1
ATOM 712 N N . VAL A 1 94 ? -5.204 -6.870 11.948 1.00 97.81 94 VAL A N 1
ATOM 713 C CA . VAL A 1 94 ? -6.414 -7.628 12.275 1.00 97.81 94 VAL A CA 1
ATOM 714 C C . VAL A 1 94 ? -6.802 -7.335 13.714 1.00 97.81 94 VAL A C 1
ATOM 716 O O . VAL A 1 94 ? -5.989 -7.493 14.627 1.00 97.81 94 VAL A O 1
ATOM 719 N N . SER A 1 95 ? -8.045 -6.920 13.925 1.00 96.94 95 SER A N 1
ATOM 720 C CA . SER A 1 95 ? -8.606 -6.765 15.269 1.00 96.94 95 SER A CA 1
ATOM 721 C C . SER A 1 95 ? -8.819 -8.136 15.918 1.00 96.94 95 SER A C 1
ATOM 723 O O . SER A 1 95 ? -9.382 -9.033 15.295 1.00 96.94 95 SER A O 1
ATOM 725 N N . LEU A 1 96 ? -8.370 -8.302 17.164 1.00 95.94 96 LEU A N 1
ATOM 726 C CA . LEU A 1 96 ? -8.534 -9.533 17.942 1.00 95.94 96 LEU A CA 1
ATOM 727 C C . LEU A 1 96 ? -9.513 -9.292 19.095 1.00 95.94 96 LEU A C 1
ATOM 729 O O . LEU A 1 96 ? -9.422 -8.273 19.769 1.00 95.94 96 LEU A O 1
ATOM 733 N N . GLU A 1 97 ? -10.407 -10.239 19.369 1.00 95.00 97 GLU A N 1
ATOM 734 C CA . GLU A 1 97 ? -11.410 -10.095 20.441 1.00 95.00 97 GLU A CA 1
ATOM 735 C C . GLU A 1 97 ? -10.792 -10.110 21.845 1.00 95.00 97 GLU A C 1
ATOM 737 O O . GLU A 1 97 ? -11.264 -9.442 22.761 1.00 95.00 97 GLU A O 1
ATOM 742 N N . THR A 1 98 ? -9.714 -10.873 22.021 1.00 96.69 98 THR A N 1
ATOM 743 C CA . THR A 1 98 ? -9.079 -11.109 23.324 1.00 96.69 98 THR A CA 1
ATOM 744 C C . THR A 1 98 ? -7.917 -10.162 23.618 1.00 96.69 98 THR A C 1
ATOM 746 O O . THR A 1 98 ? -7.338 -10.229 24.702 1.00 96.69 98 THR A O 1
ATOM 749 N N . CYS A 1 99 ? -7.546 -9.285 22.676 1.00 96.12 99 CYS A N 1
ATOM 750 C CA . CYS A 1 99 ? -6.397 -8.394 22.808 1.00 96.12 99 CYS A CA 1
ATOM 751 C C . CYS A 1 99 ? -6.761 -6.955 22.439 1.00 96.12 99 CYS A C 1
ATOM 753 O O . CYS A 1 99 ? -7.405 -6.699 21.430 1.00 96.12 99 CYS A O 1
ATOM 755 N N . THR A 1 100 ? -6.282 -5.992 23.226 1.00 96.12 100 THR A N 1
ATOM 756 C CA . THR A 1 100 ? -6.464 -4.560 22.936 1.00 96.12 100 THR A CA 1
ATOM 757 C C . THR A 1 100 ? -5.597 -4.068 21.776 1.00 96.12 100 THR A C 1
ATOM 759 O O . THR A 1 100 ? -5.873 -3.014 21.208 1.00 96.12 100 THR A O 1
ATOM 762 N N . SER A 1 101 ? -4.536 -4.804 21.433 1.00 97.06 101 SER A N 1
ATOM 763 C CA . SER A 1 101 ? -3.641 -4.481 20.320 1.00 97.06 101 SER A CA 1
ATOM 764 C C . SER A 1 101 ? -3.986 -5.327 19.093 1.00 97.06 101 SER A C 1
ATOM 766 O O . SER A 1 101 ? -4.190 -6.534 19.234 1.00 97.06 101 SER A O 1
ATOM 768 N N . PRO A 1 102 ? -4.023 -4.737 17.884 1.00 97.25 102 PRO A N 1
ATOM 769 C CA . PRO A 1 102 ? -4.288 -5.498 16.673 1.00 97.25 102 PRO A CA 1
ATOM 770 C C . PRO A 1 102 ? -3.114 -6.425 16.343 1.00 97.25 102 PRO A C 1
ATOM 772 O O . PRO A 1 102 ? -1.945 -6.075 16.531 1.00 97.25 102 PRO A O 1
ATOM 775 N N . PHE A 1 103 ? -3.416 -7.586 15.768 1.00 97.56 103 PHE A N 1
ATOM 776 C CA . PHE A 1 103 ? -2.407 -8.432 15.148 1.00 97.56 103 PHE A CA 1
ATOM 777 C C . PHE A 1 103 ? -1.874 -7.745 13.890 1.00 97.56 103 PHE A C 1
ATOM 779 O O . PHE A 1 103 ? -2.629 -7.431 12.974 1.00 97.56 103 PHE A O 1
ATOM 786 N N . CYS A 1 104 ? -0.569 -7.490 13.857 1.00 97.81 104 CYS A N 1
ATOM 787 C CA . CYS A 1 104 ? 0.099 -6.835 12.738 1.00 97.81 104 CYS A CA 1
ATOM 788 C C . CYS A 1 104 ? 0.838 -7.880 11.901 1.00 97.81 104 CYS A C 1
ATOM 790 O O . CYS A 1 104 ? 1.621 -8.657 12.446 1.00 97.81 104 CYS A O 1
ATOM 792 N N . PHE A 1 105 ? 0.652 -7.861 10.584 1.00 97.88 105 PHE A N 1
ATOM 793 C CA . PHE A 1 105 ? 1.306 -8.805 9.681 1.00 97.88 105 PHE A CA 1
ATOM 794 C C . PHE A 1 105 ? 1.777 -8.117 8.397 1.00 97.88 105 PHE A C 1
ATOM 796 O O . PHE A 1 105 ? 1.345 -7.013 8.059 1.00 97.88 105 PHE A O 1
ATOM 803 N N . ASN A 1 106 ? 2.668 -8.790 7.673 1.00 98.44 106 ASN A N 1
ATOM 804 C CA . ASN A 1 106 ? 3.111 -8.393 6.341 1.00 98.44 106 ASN A CA 1
ATOM 805 C C . ASN A 1 106 ? 2.900 -9.558 5.377 1.00 98.44 106 ASN A C 1
ATOM 807 O O . ASN A 1 106 ? 3.107 -10.710 5.761 1.00 98.44 106 ASN A O 1
ATOM 811 N N . THR A 1 107 ? 2.542 -9.265 4.131 1.00 98.50 107 THR A N 1
ATOM 812 C CA . THR A 1 107 ? 2.614 -10.264 3.061 1.00 98.50 107 THR A CA 1
ATOM 813 C C . THR A 1 107 ? 4.074 -10.601 2.748 1.00 98.50 107 THR A C 1
ATOM 815 O O . THR A 1 107 ? 4.956 -9.756 2.954 1.00 98.50 107 THR A O 1
ATOM 818 N N . PRO A 1 108 ? 4.356 -11.794 2.197 1.00 98.31 108 PRO A N 1
ATOM 819 C CA . PRO A 1 108 ? 5.607 -12.031 1.498 1.00 98.31 108 PRO A CA 1
ATOM 820 C C . PRO A 1 108 ? 5.856 -10.934 0.462 1.00 98.31 108 PRO A C 1
ATOM 822 O O . PRO A 1 108 ? 4.921 -10.348 -0.096 1.00 98.31 108 PRO A O 1
ATOM 825 N N . HIS A 1 109 ? 7.130 -10.650 0.216 1.00 98.12 109 HIS A N 1
ATOM 826 C CA . HIS A 1 109 ? 7.507 -9.830 -0.923 1.00 98.12 109 HIS A CA 1
ATOM 827 C C . HIS A 1 109 ? 7.271 -10.641 -2.195 1.00 98.12 109 HIS A C 1
ATOM 829 O O . HIS A 1 109 ? 7.826 -11.729 -2.334 1.00 98.12 109 HIS A O 1
ATOM 835 N N . LEU A 1 110 ? 6.435 -10.117 -3.090 1.00 98.25 110 LEU A N 1
ATOM 836 C CA . LEU A 1 110 ? 6.178 -10.732 -4.387 1.00 98.25 110 LEU A CA 1
ATOM 837 C C . LEU A 1 110 ? 6.576 -9.766 -5.509 1.00 98.25 110 LEU A C 1
ATOM 839 O O . LEU A 1 110 ? 6.113 -8.615 -5.516 1.00 98.25 110 LEU A O 1
ATOM 843 N N . PRO A 1 111 ? 7.414 -10.204 -6.465 1.00 98.06 111 PRO A N 1
ATOM 844 C CA . PRO A 1 111 ? 7.721 -9.418 -7.645 1.00 98.06 111 PRO A CA 1
ATOM 845 C C . PRO A 1 111 ? 6.532 -9.413 -8.615 1.00 98.06 111 PRO A C 1
ATOM 847 O O . PRO A 1 111 ? 5.739 -10.352 -8.677 1.00 98.06 111 PRO A O 1
ATOM 850 N N . PHE A 1 112 ? 6.401 -8.346 -9.397 1.00 97.81 112 PHE A N 1
ATOM 851 C CA . PHE A 1 112 ? 5.342 -8.183 -10.397 1.00 97.81 112 PHE A CA 1
ATOM 852 C C . PHE A 1 112 ? 5.611 -9.014 -11.655 1.00 97.81 112 PHE A C 1
ATOM 854 O O . PHE A 1 112 ? 4.699 -9.274 -12.434 1.00 97.81 112 PHE A O 1
ATOM 861 N N . LYS A 1 113 ? 6.869 -9.412 -11.871 1.00 96.88 113 LYS A N 1
ATOM 862 C CA . LYS A 1 113 ? 7.333 -10.249 -12.983 1.00 96.88 113 LYS A CA 1
ATOM 863 C C . LYS A 1 113 ? 8.455 -11.165 -12.495 1.00 96.88 113 LYS A C 1
ATOM 865 O O . LYS A 1 113 ? 9.070 -10.891 -11.470 1.00 96.88 113 LYS A O 1
ATOM 870 N N . GLN A 1 114 ? 8.745 -12.234 -13.233 1.00 96.00 114 GLN A N 1
ATOM 871 C CA . GLN A 1 114 ? 9.933 -13.051 -12.969 1.00 96.00 114 GLN A CA 1
ATOM 872 C C . GLN A 1 114 ? 11.207 -12.218 -13.166 1.00 96.00 114 GLN A C 1
ATOM 874 O O . GLN A 1 114 ? 11.276 -11.402 -14.083 1.00 96.00 114 GLN A O 1
ATOM 879 N N . TYR A 1 115 ? 12.223 -12.454 -12.335 1.00 90.06 115 TYR A N 1
ATOM 880 C CA . TYR A 1 115 ? 13.533 -11.801 -12.467 1.00 90.06 115 TYR A CA 1
ATOM 881 C C . TYR A 1 115 ? 14.357 -12.332 -13.648 1.00 90.06 115 TYR A C 1
ATOM 883 O O . TYR A 1 115 ? 15.241 -11.641 -14.143 1.00 90.06 115 TYR A O 1
ATOM 891 N N . SER A 1 116 ? 14.079 -13.559 -14.090 1.00 91.69 116 SER A N 1
ATOM 892 C CA . SER A 1 116 ? 14.779 -14.236 -15.180 1.00 91.69 116 SER A CA 1
ATOM 893 C C . SER A 1 116 ? 13.795 -14.983 -16.077 1.00 91.69 116 SER A C 1
ATOM 895 O O . SER A 1 116 ? 12.767 -15.482 -15.611 1.00 91.69 116 SER A O 1
ATOM 897 N N . GLU A 1 117 ? 14.131 -15.111 -17.359 1.00 91.50 117 GLU A N 1
ATOM 898 C CA . GLU A 1 117 ? 13.380 -15.949 -18.295 1.00 91.50 117 GLU A CA 1
ATOM 899 C C . GLU A 1 117 ? 13.387 -17.414 -17.817 1.00 91.50 117 GLU A C 1
ATOM 901 O O . GLU A 1 117 ? 14.423 -17.942 -17.415 1.00 91.50 117 GLU A O 1
ATOM 906 N N . GLY A 1 118 ? 12.215 -18.052 -17.776 1.00 91.00 118 GLY A N 1
ATOM 907 C CA . GLY A 1 118 ? 12.054 -19.416 -17.251 1.00 91.00 118 GLY A CA 1
ATOM 908 C C . GLY A 1 118 ? 12.029 -19.544 -15.719 1.00 91.00 118 GLY A C 1
ATOM 909 O O . GLY A 1 118 ? 12.008 -20.662 -15.208 1.00 91.00 118 GLY A O 1
ATOM 910 N N . GLY A 1 119 ? 12.021 -18.432 -14.974 1.00 91.94 119 GLY A N 1
ATOM 911 C CA . GLY A 1 119 ? 11.842 -18.454 -13.520 1.00 91.94 119 GLY A CA 1
ATOM 912 C C . GLY A 1 119 ? 10.471 -19.005 -13.100 1.00 91.94 119 GLY A C 1
ATOM 913 O O . GLY A 1 119 ? 9.474 -18.793 -13.786 1.00 91.94 119 GLY A O 1
ATOM 914 N N . ASN A 1 120 ? 10.426 -19.687 -11.952 1.00 94.00 120 ASN A N 1
ATOM 915 C CA . ASN A 1 120 ? 9.200 -20.244 -11.361 1.00 94.00 120 ASN A CA 1
ATOM 916 C C . ASN A 1 120 ? 8.931 -19.685 -9.949 1.00 94.00 120 ASN A C 1
ATOM 918 O O . ASN A 1 120 ? 8.429 -20.384 -9.071 1.00 94.00 120 ASN A O 1
ATOM 922 N N . ALA A 1 121 ? 9.348 -18.444 -9.683 1.00 94.62 121 ALA A N 1
ATOM 923 C CA . ALA A 1 121 ? 9.056 -17.799 -8.407 1.00 94.62 121 ALA A CA 1
ATOM 924 C C . ALA A 1 121 ? 7.574 -17.398 -8.344 1.00 94.62 121 ALA A C 1
ATOM 926 O O . ALA A 1 121 ? 6.973 -17.078 -9.367 1.00 94.62 121 ALA A O 1
ATOM 927 N N . ALA A 1 122 ? 6.975 -17.367 -7.154 1.00 96.56 122 ALA A N 1
ATOM 928 C CA . ALA A 1 122 ? 5.638 -16.799 -7.007 1.00 96.56 122 ALA A CA 1
ATOM 929 C C . ALA A 1 122 ? 5.662 -15.304 -7.373 1.00 96.56 122 ALA A C 1
ATOM 931 O O . ALA A 1 122 ? 6.548 -14.568 -6.934 1.00 96.56 122 ALA A O 1
ATOM 932 N N . THR A 1 123 ? 4.693 -14.857 -8.168 1.00 98.00 123 THR A N 1
ATOM 933 C CA . THR A 1 123 ? 4.541 -13.453 -8.573 1.00 98.00 123 THR A CA 1
ATOM 934 C C . THR A 1 123 ? 3.262 -12.863 -8.007 1.00 98.00 123 THR A C 1
ATOM 936 O O . THR A 1 123 ? 2.313 -13.582 -7.700 1.00 98.00 123 THR A O 1
ATOM 939 N N . MET A 1 124 ? 3.229 -11.537 -7.897 1.00 98.31 124 MET A N 1
ATOM 940 C CA . MET A 1 124 ? 2.030 -10.806 -7.500 1.00 98.31 124 MET A CA 1
ATOM 941 C C . MET A 1 124 ? 0.877 -11.116 -8.478 1.00 98.31 124 MET A C 1
ATOM 943 O O . MET A 1 124 ? 1.093 -11.008 -9.690 1.00 98.31 124 MET A O 1
ATOM 947 N N . PRO A 1 125 ? -0.330 -11.471 -7.997 1.00 97.75 125 PRO A N 1
ATOM 948 C CA . PRO A 1 125 ? -1.495 -11.649 -8.861 1.00 97.75 125 PRO A CA 1
ATOM 949 C C . PRO A 1 125 ? -1.785 -10.389 -9.684 1.00 97.75 125 PRO A C 1
ATOM 951 O O . PRO A 1 125 ? -1.611 -9.272 -9.193 1.00 97.75 125 PRO A O 1
ATOM 954 N N . TYR A 1 126 ? -2.254 -10.553 -10.922 1.00 97.50 126 TYR A N 1
ATOM 955 C CA . TYR A 1 126 ? -2.484 -9.431 -11.840 1.00 97.50 126 TYR A CA 1
ATOM 956 C C . TYR A 1 126 ? -3.442 -8.381 -11.256 1.00 97.50 126 TYR A C 1
ATOM 958 O O . TYR A 1 126 ? -3.093 -7.204 -11.173 1.00 97.50 126 TYR A O 1
ATOM 966 N N . ASP A 1 127 ? -4.591 -8.820 -10.741 1.00 98.06 127 ASP A N 1
ATOM 967 C CA . ASP A 1 127 ? -5.589 -7.937 -10.128 1.00 98.06 127 ASP A CA 1
ATOM 968 C C . ASP A 1 127 ? -5.023 -7.191 -8.903 1.00 98.06 127 ASP A C 1
ATOM 970 O O . ASP A 1 127 ? -5.348 -6.026 -8.657 1.00 98.06 127 ASP A O 1
ATOM 974 N N . ALA A 1 128 ? -4.108 -7.826 -8.158 1.00 98.25 128 ALA A N 1
ATOM 975 C CA . ALA A 1 128 ? -3.425 -7.189 -7.037 1.00 98.25 128 ALA A CA 1
ATOM 976 C C . ALA A 1 128 ? -2.476 -6.078 -7.511 1.00 98.25 128 ALA A C 1
ATOM 978 O O . ALA A 1 128 ? -2.404 -5.025 -6.875 1.00 98.25 128 ALA A O 1
ATOM 979 N N . ILE A 1 129 ? -1.784 -6.265 -8.642 1.00 98.44 129 ILE A N 1
ATOM 980 C CA . ILE A 1 129 ? -0.957 -5.219 -9.266 1.00 98.44 129 ILE A CA 1
ATOM 981 C C . ILE A 1 129 ? -1.833 -4.021 -9.656 1.00 98.44 129 ILE A C 1
ATOM 983 O O . ILE A 1 129 ? -1.481 -2.882 -9.341 1.00 98.44 129 ILE A O 1
ATOM 987 N N . GLU A 1 130 ? -2.998 -4.249 -10.269 1.00 98.31 130 GLU A N 1
ATOM 988 C CA . GLU A 1 130 ? -3.927 -3.166 -10.618 1.00 98.31 130 GLU A CA 1
ATOM 989 C C . GLU A 1 130 ? -4.426 -2.404 -9.381 1.00 98.31 130 GLU A C 1
ATOM 991 O O . GLU A 1 130 ? -4.457 -1.168 -9.370 1.00 98.31 130 GLU A O 1
ATOM 996 N N . ALA A 1 131 ? -4.769 -3.122 -8.307 1.00 98.50 131 ALA A N 1
ATOM 997 C CA . ALA A 1 131 ? -5.183 -2.520 -7.043 1.00 98.50 131 ALA A CA 1
ATOM 998 C C . ALA A 1 131 ? -4.056 -1.686 -6.398 1.00 98.50 131 ALA A C 1
ATOM 1000 O O . ALA A 1 131 ? -4.299 -0.584 -5.893 1.00 98.50 131 ALA A O 1
ATOM 1001 N N . LEU A 1 132 ? -2.809 -2.163 -6.463 1.00 98.56 132 LEU A N 1
ATOM 1002 C CA . LEU A 1 132 ? -1.626 -1.439 -5.986 1.00 98.56 132 LEU A CA 1
ATOM 1003 C C . LEU A 1 132 ? -1.370 -0.163 -6.803 1.00 98.56 132 LEU A C 1
ATOM 1005 O O . LEU A 1 132 ? -1.100 0.896 -6.226 1.00 98.56 132 LEU A O 1
ATOM 1009 N N . GLU A 1 133 ? -1.502 -0.225 -8.129 1.00 98.12 133 GLU A N 1
ATOM 1010 C CA . GLU A 1 133 ? -1.381 0.947 -9.003 1.00 98.12 133 GLU A CA 1
ATOM 1011 C C . GLU A 1 133 ? -2.509 1.956 -8.773 1.00 98.12 133 GLU A C 1
ATOM 1013 O O . GLU A 1 133 ? -2.269 3.170 -8.736 1.00 98.12 133 GLU A O 1
ATOM 1018 N N . ARG A 1 134 ? -3.733 1.480 -8.516 1.00 98.19 134 ARG A N 1
ATOM 1019 C CA . ARG A 1 134 ? -4.846 2.337 -8.092 1.00 98.19 134 ARG A CA 1
ATOM 1020 C C . ARG A 1 134 ? -4.509 3.067 -6.794 1.00 98.19 134 ARG A C 1
ATOM 1022 O O . ARG A 1 134 ? -4.647 4.289 -6.752 1.00 98.19 134 ARG A O 1
ATOM 1029 N N . LEU A 1 135 ? -4.008 2.372 -5.769 1.00 98.44 135 LEU A N 1
ATOM 1030 C CA . LEU A 1 135 ? -3.587 3.001 -4.511 1.00 98.44 135 LEU A CA 1
ATOM 1031 C C . LEU A 1 135 ? -2.508 4.068 -4.741 1.00 98.44 135 LEU A C 1
ATOM 1033 O O . LEU A 1 135 ? -2.605 5.182 -4.222 1.00 98.44 135 LEU A O 1
ATOM 1037 N N . ARG A 1 136 ? -1.492 3.756 -5.550 1.00 97.69 136 ARG A N 1
ATOM 1038 C CA . ARG A 1 136 ? -0.421 4.694 -5.907 1.00 97.69 136 ARG A CA 1
ATOM 1039 C C . ARG A 1 136 ? -0.962 5.931 -6.624 1.00 97.69 136 ARG A C 1
ATOM 1041 O O . ARG A 1 136 ? -0.525 7.046 -6.328 1.00 97.69 136 ARG A O 1
ATOM 1048 N N . ARG A 1 137 ? -1.909 5.758 -7.547 1.00 97.12 137 ARG A N 1
ATOM 1049 C CA . ARG A 1 137 ? -2.577 6.857 -8.256 1.00 97.12 137 ARG A CA 1
ATOM 1050 C C . ARG A 1 137 ? -3.364 7.743 -7.296 1.00 97.12 137 ARG A C 1
ATOM 1052 O O . ARG A 1 137 ? -3.175 8.957 -7.316 1.00 97.12 137 ARG A O 1
ATOM 1059 N N . GLU A 1 138 ? -4.190 7.163 -6.430 1.00 97.44 138 GLU A N 1
ATOM 1060 C CA . GLU A 1 138 ? -4.969 7.937 -5.457 1.00 97.44 138 GLU A CA 1
ATOM 1061 C C . GLU A 1 138 ? -4.063 8.669 -4.451 1.00 97.44 138 GLU A C 1
ATOM 1063 O O . GLU A 1 138 ? -4.317 9.824 -4.114 1.00 97.44 138 GLU A O 1
ATOM 1068 N N . ALA A 1 139 ? -2.943 8.067 -4.039 1.00 96.75 139 ALA A N 1
ATOM 1069 C CA . ALA A 1 139 ? -1.953 8.730 -3.189 1.00 96.75 139 ALA A CA 1
ATOM 1070 C C . ALA A 1 139 ? -1.310 9.955 -3.870 1.00 96.75 139 ALA A C 1
ATOM 1072 O O . ALA A 1 139 ? -1.098 10.980 -3.217 1.00 96.75 139 ALA A O 1
ATOM 1073 N N . LYS A 1 140 ? -1.039 9.892 -5.184 1.00 95.38 140 LYS A N 1
ATOM 1074 C CA . LYS A 1 140 ? -0.581 11.058 -5.966 1.00 95.38 140 LYS A CA 1
ATOM 1075 C C . LYS A 1 140 ? -1.650 12.151 -6.009 1.00 95.38 140 LYS A C 1
ATOM 1077 O O . LYS A 1 140 ? -1.351 13.297 -5.689 1.00 95.38 140 LYS A O 1
ATOM 1082 N N . LEU A 1 141 ? -2.899 11.789 -6.311 1.00 94.19 141 LEU A N 1
ATOM 1083 C CA . LEU A 1 141 ? -4.022 12.734 -6.368 1.00 94.19 141 LEU A CA 1
ATOM 1084 C C . LEU A 1 141 ? -4.273 13.436 -5.024 1.00 94.19 141 LEU A C 1
ATOM 1086 O O . LEU A 1 141 ? -4.579 14.629 -4.990 1.00 94.19 141 LEU A O 1
ATOM 1090 N N . PHE A 1 142 ? -4.098 12.721 -3.911 1.00 94.19 142 PHE A N 1
ATOM 1091 C CA . PHE A 1 142 ? -4.170 13.302 -2.573 1.00 94.19 142 PHE A CA 1
ATOM 1092 C C . PHE A 1 142 ? -3.105 14.390 -2.359 1.00 94.19 142 PHE A C 1
ATOM 1094 O O . PHE A 1 142 ? -3.414 15.467 -1.846 1.00 94.19 142 PHE A O 1
ATOM 1101 N N . LEU A 1 143 ? -1.863 14.141 -2.786 1.00 93.19 143 LEU A N 1
ATOM 1102 C CA . LEU A 1 143 ? -0.768 15.112 -2.681 1.00 93.19 143 LEU A CA 1
ATOM 1103 C C . LEU A 1 143 ? -0.946 16.319 -3.602 1.00 93.19 143 LEU A C 1
ATOM 1105 O O . LEU A 1 143 ? -0.581 17.431 -3.227 1.00 93.19 143 LEU A O 1
ATOM 1109 N N . GLU A 1 144 ? -1.545 16.110 -4.770 1.00 91.56 144 GLU A N 1
ATOM 1110 C CA . GLU A 1 144 ? -1.919 17.174 -5.706 1.00 91.56 144 GLU A CA 1
ATOM 1111 C C . GLU A 1 144 ? -3.100 18.023 -5.203 1.00 91.56 144 GLU A C 1
ATOM 1113 O O . GLU A 1 144 ? -3.400 19.066 -5.778 1.00 91.56 144 GLU A O 1
ATOM 1118 N N . GLY A 1 145 ? -3.748 17.624 -4.102 1.00 85.62 145 GLY A N 1
ATOM 1119 C CA . GLY A 1 145 ? -4.809 18.399 -3.461 1.00 85.62 145 GLY A CA 1
ATOM 1120 C C . GLY A 1 145 ? -6.216 18.101 -3.974 1.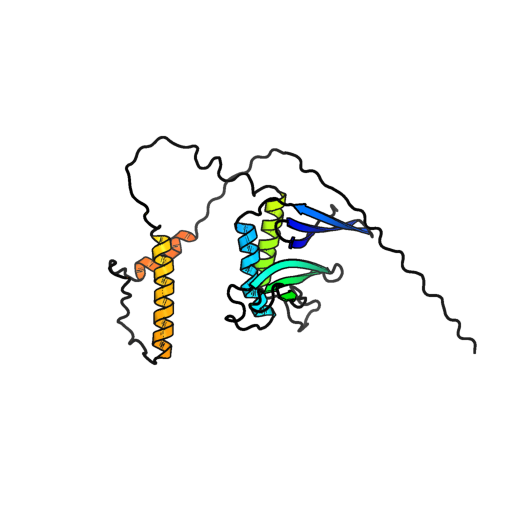00 85.62 145 GLY A C 1
ATOM 1121 O O . GLY A 1 145 ? -7.146 18.826 -3.622 1.00 85.62 145 GLY A O 1
ATOM 1122 N N . LYS A 1 146 ? -6.419 17.010 -4.728 1.00 70.38 146 LYS A N 1
ATOM 1123 C CA . LYS A 1 146 ? -7.751 16.607 -5.222 1.00 70.38 146 LYS A CA 1
ATOM 1124 C C . LYS A 1 146 ? -8.755 16.283 -4.094 1.00 70.38 146 LYS A C 1
ATOM 1126 O O . LYS A 1 146 ? -9.944 16.163 -4.353 1.00 70.38 146 LYS A O 1
ATOM 1131 N N . GLY A 1 147 ? -8.305 16.204 -2.839 1.00 56.78 147 GLY A N 1
ATOM 1132 C CA . GLY A 1 147 ? -9.136 15.892 -1.672 1.00 56.78 147 GLY A CA 1
ATOM 1133 C C . GLY A 1 147 ? -9.893 17.052 -1.009 1.00 56.78 147 GLY A C 1
ATOM 1134 O O . GLY A 1 147 ? -10.578 16.792 -0.030 1.00 56.78 147 GLY A O 1
ATOM 1135 N N . ALA A 1 148 ? -9.790 18.308 -1.468 1.00 51.00 148 ALA A N 1
ATOM 1136 C CA . ALA A 1 148 ? -10.441 19.436 -0.770 1.00 51.00 148 ALA A CA 1
ATOM 1137 C C . ALA A 1 148 ? -11.322 20.351 -1.643 1.00 51.00 148 ALA A C 1
ATOM 1139 O O . ALA A 1 148 ? -11.856 21.332 -1.131 1.00 51.00 148 ALA A O 1
ATOM 1140 N N . GLN A 1 149 ? -11.487 20.064 -2.941 1.00 52.88 149 GLN A N 1
ATOM 1141 C CA . GLN A 1 149 ? -12.189 20.971 -3.865 1.00 52.88 149 GLN A CA 1
ATOM 1142 C C . GLN A 1 149 ? -13.169 20.276 -4.832 1.00 52.88 149 GLN A C 1
ATOM 1144 O O . GLN A 1 149 ? -13.333 20.698 -5.973 1.00 52.88 149 GLN A O 1
ATOM 1149 N N . GLY A 1 150 ? -13.847 19.223 -4.382 1.00 52.66 150 GLY A N 1
ATOM 1150 C CA . GLY A 1 150 ? -15.117 18.768 -4.962 1.00 52.66 150 GLY A CA 1
ATOM 1151 C C . GLY A 1 150 ? -16.026 18.451 -3.782 1.00 52.66 150 GLY A C 1
ATOM 1152 O O . GLY A 1 150 ? -15.762 17.492 -3.074 1.00 52.66 150 GLY A O 1
ATOM 1153 N N . ASP A 1 151 ? -16.918 19.347 -3.362 1.00 53.25 151 ASP A N 1
ATOM 1154 C CA . ASP A 1 151 ? -18.189 19.553 -4.065 1.00 53.25 151 ASP A CA 1
ATOM 1155 C C . ASP A 1 151 ? -18.771 20.981 -3.934 1.00 53.25 151 ASP A C 1
ATOM 1157 O O . ASP A 1 151 ? -19.947 21.215 -4.196 1.00 53.25 151 ASP A O 1
ATOM 1161 N N . LEU A 1 152 ? -17.970 21.978 -3.532 1.00 53.06 152 LEU A N 1
ATOM 1162 C CA . LEU A 1 152 ? -18.483 23.337 -3.261 1.00 53.06 152 LEU A CA 1
ATOM 1163 C C . LEU A 1 152 ? -19.087 24.065 -4.482 1.00 53.06 152 LEU A C 1
ATOM 1165 O O . LEU A 1 152 ? -19.741 25.089 -4.307 1.00 53.06 152 LEU A O 1
ATOM 1169 N N . PHE A 1 153 ? -18.893 23.555 -5.702 1.00 57.47 153 PHE A N 1
ATOM 1170 C CA . PHE A 1 153 ? -19.472 24.124 -6.927 1.00 57.47 153 PHE A CA 1
ATOM 1171 C C . PHE A 1 153 ? -20.437 23.186 -7.663 1.00 57.47 153 PHE A C 1
ATOM 1173 O O . PHE A 1 153 ? -20.951 23.567 -8.712 1.00 57.47 153 PHE A O 1
ATOM 1180 N N . ALA A 1 154 ? -20.757 22.008 -7.116 1.00 56.00 154 ALA A N 1
ATOM 1181 C CA . ALA A 1 154 ? -21.834 21.180 -7.667 1.00 56.00 154 ALA A CA 1
ATOM 1182 C C . ALA A 1 154 ? -23.241 21.731 -7.347 1.00 56.00 154 ALA A C 1
ATOM 1184 O O . ALA A 1 154 ? -24.218 21.284 -7.937 1.00 56.00 154 ALA A O 1
ATOM 1185 N N . GLY A 1 155 ? -23.351 22.746 -6.476 1.00 49.59 155 GLY A N 1
ATOM 1186 C CA . GLY A 1 155 ? -24.612 23.420 -6.130 1.00 49.59 155 GLY A CA 1
ATOM 1187 C C . GLY A 1 155 ? -24.912 24.724 -6.888 1.00 49.59 155 GLY A C 1
ATOM 1188 O O . GLY A 1 155 ? -25.881 25.404 -6.567 1.00 49.59 155 GLY A O 1
ATOM 1189 N N . GLY A 1 156 ? -24.092 25.119 -7.866 1.00 48.03 156 GLY A N 1
ATOM 1190 C CA . GLY A 1 156 ? -24.184 26.420 -8.541 1.00 48.03 156 GLY A CA 1
ATOM 1191 C C . GLY A 1 156 ? -24.947 26.421 -9.867 1.00 48.03 156 GLY A C 1
ATOM 1192 O O . GLY A 1 156 ? -24.434 26.963 -10.840 1.00 48.03 156 GLY A O 1
ATOM 1193 N N . ALA A 1 157 ? -26.129 25.808 -9.936 1.00 44.12 157 ALA A N 1
ATOM 1194 C CA . ALA A 1 157 ? -27.074 26.018 -11.039 1.00 44.12 157 ALA A CA 1
ATOM 1195 C C . ALA A 1 157 ? -28.511 25.755 -10.564 1.00 44.12 157 ALA A C 1
ATOM 1197 O O . ALA A 1 157 ? -29.118 24.734 -10.880 1.00 44.12 157 ALA A O 1
ATOM 1198 N N . VAL A 1 158 ? -29.044 26.691 -9.777 1.00 49.44 158 VAL A N 1
ATOM 1199 C CA . VAL A 1 158 ? -30.485 26.812 -9.550 1.00 49.44 158 VAL A CA 1
ATOM 1200 C C . VAL A 1 158 ? -30.997 27.850 -10.540 1.00 49.44 158 VAL A C 1
ATOM 1202 O O . VAL A 1 158 ? -30.616 29.009 -10.452 1.00 49.44 158 VAL A O 1
ATOM 1205 N N . ASP A 1 159 ? -31.789 27.406 -11.510 1.00 45.88 159 ASP A N 1
ATOM 1206 C CA . ASP A 1 159 ? -33.096 27.999 -11.801 1.00 45.88 159 ASP A CA 1
ATOM 1207 C C . ASP A 1 159 ? -33.836 27.104 -12.796 1.00 45.88 159 ASP A C 1
ATOM 1209 O O . ASP A 1 159 ? -33.518 27.043 -13.983 1.00 45.88 159 ASP A O 1
ATOM 1213 N N . GLY A 1 160 ? -34.829 26.367 -12.291 1.00 43.59 160 GLY A N 1
ATOM 1214 C CA . GLY A 1 160 ? -35.645 25.507 -13.142 1.00 43.59 160 GLY A CA 1
ATOM 1215 C C . GLY A 1 160 ? -36.525 24.488 -12.428 1.00 43.59 160 GLY A C 1
ATOM 1216 O O . GLY A 1 160 ? -36.471 23.318 -12.771 1.00 43.59 160 GLY A O 1
ATOM 1217 N N . LYS A 1 161 ? -37.326 24.930 -11.449 1.00 48.28 161 LYS A N 1
ATOM 1218 C CA . LYS A 1 161 ? -38.681 24.421 -11.145 1.00 48.28 161 LYS A CA 1
ATOM 1219 C C . LYS A 1 161 ? -38.955 22.933 -11.456 1.00 48.28 161 LYS A C 1
ATOM 1221 O O . LYS A 1 161 ? -39.345 22.621 -12.575 1.00 48.28 161 LYS A O 1
ATOM 1226 N N . SER A 1 162 ? -38.971 22.064 -10.440 1.00 39.25 162 SER A N 1
ATOM 1227 C CA . SER A 1 162 ? -40.015 21.028 -10.352 1.00 39.25 162 SER A CA 1
ATOM 1228 C C . SER A 1 162 ? -40.110 20.367 -8.972 1.00 39.25 162 SER A C 1
ATOM 1230 O O . SER A 1 162 ? -39.114 19.962 -8.389 1.00 39.25 162 SER A O 1
ATOM 1232 N N . ALA A 1 163 ? -41.364 20.314 -8.524 1.00 41.62 163 ALA A N 1
ATOM 1233 C CA . ALA A 1 163 ? -42.063 19.526 -7.514 1.00 41.62 163 ALA A CA 1
ATOM 1234 C C . ALA A 1 163 ? -41.338 18.468 -6.654 1.00 41.62 163 ALA A C 1
ATOM 1236 O O . ALA A 1 163 ? -40.539 17.660 -7.113 1.00 41.62 163 ALA A O 1
ATOM 1237 N N . ALA A 1 164 ? -41.801 18.435 -5.403 1.00 52.12 164 ALA A N 1
ATOM 1238 C CA . ALA A 1 164 ? -41.608 17.419 -4.379 1.00 52.12 164 ALA A CA 1
ATOM 1239 C C . ALA A 1 164 ? -41.651 15.964 -4.887 1.00 52.12 164 ALA A C 1
ATOM 1241 O O . ALA A 1 164 ? -42.608 15.556 -5.543 1.00 52.12 164 ALA A O 1
ATOM 1242 N N . ALA A 1 165 ? -40.665 15.166 -4.473 1.00 43.12 165 ALA A N 1
ATOM 1243 C CA . ALA A 1 165 ? -40.728 13.709 -4.445 1.00 43.12 165 ALA A CA 1
ATOM 1244 C C . ALA A 1 165 ? -39.786 13.204 -3.340 1.00 43.12 165 ALA A C 1
ATOM 1246 O O . ALA A 1 165 ? -38.670 13.702 -3.206 1.00 43.12 165 ALA A O 1
ATOM 1247 N N . GLY A 1 166 ? -40.289 12.293 -2.506 1.00 45.97 166 GLY A N 1
ATOM 1248 C CA . GLY A 1 166 ? -39.624 11.804 -1.301 1.00 45.97 166 GLY A CA 1
ATOM 1249 C C . GLY A 1 166 ? -38.357 10.991 -1.558 1.00 45.97 166 GLY A C 1
ATOM 1250 O O . GLY A 1 166 ? -38.011 10.687 -2.697 1.00 45.97 166 GLY A O 1
ATOM 1251 N N . GLU A 1 167 ? -37.689 10.647 -0.456 1.00 45.91 167 GLU A N 1
ATOM 1252 C CA . GLU A 1 167 ? -36.503 9.789 -0.357 1.00 45.91 167 GLU A CA 1
ATOM 1253 C C . GLU A 1 167 ? -36.737 8.416 -1.012 1.00 45.91 167 GLU A C 1
ATOM 1255 O O . GLU A 1 167 ? -37.038 7.416 -0.364 1.00 45.91 167 GLU A O 1
ATOM 1260 N N . GLY A 1 168 ? -36.633 8.368 -2.337 1.00 48.56 168 GLY A N 1
ATOM 1261 C CA . GLY A 1 168 ? -36.607 7.145 -3.118 1.00 48.56 168 GLY A CA 1
ATOM 1262 C C . GLY A 1 168 ? -35.163 6.718 -3.303 1.00 48.56 168 GLY A C 1
ATOM 1263 O O . GLY A 1 168 ? -34.389 7.426 -3.949 1.00 48.56 168 GLY A O 1
ATOM 1264 N N . ARG A 1 169 ? -34.806 5.552 -2.751 1.00 54.09 169 ARG A N 1
ATOM 1265 C CA . ARG A 1 169 ? -33.596 4.819 -3.150 1.00 54.09 169 ARG A CA 1
ATOM 1266 C C . ARG A 1 169 ? -33.502 4.812 -4.672 1.00 54.09 169 ARG A C 1
ATOM 1268 O O . ARG A 1 169 ? -34.515 4.617 -5.350 1.00 54.09 169 ARG A O 1
ATOM 1275 N N . SER A 1 170 ? -32.302 5.037 -5.203 1.00 58.41 170 SER A N 1
ATOM 1276 C CA . SER A 1 170 ? -32.121 5.033 -6.647 1.00 58.41 170 SER A CA 1
ATOM 1277 C C . SER A 1 170 ? -32.541 3.654 -7.197 1.00 58.41 170 SER A C 1
ATOM 1279 O O . SER A 1 170 ? -32.228 2.629 -6.582 1.00 58.41 170 SER A O 1
ATOM 1281 N N . PRO A 1 171 ? -33.267 3.583 -8.329 1.00 61.28 171 PRO A N 1
ATOM 1282 C CA . PRO A 1 171 ? -33.701 2.311 -8.917 1.00 61.28 171 PRO A CA 1
ATOM 1283 C C . PRO A 1 171 ? -32.543 1.346 -9.205 1.00 61.28 171 PRO A C 1
ATOM 1285 O O . PRO A 1 171 ? -32.745 0.140 -9.303 1.00 61.28 171 PRO A O 1
ATOM 1288 N N . THR A 1 172 ? -31.329 1.880 -9.343 1.00 69.00 172 THR A N 1
ATOM 1289 C CA . THR A 1 172 ? -30.097 1.123 -9.553 1.00 69.00 172 THR A CA 1
ATOM 1290 C C . THR A 1 172 ? -29.596 0.434 -8.287 1.00 69.00 172 THR A C 1
ATOM 1292 O O . THR A 1 172 ? -29.131 -0.698 -8.384 1.00 69.00 172 THR A O 1
ATOM 1295 N N . ASP A 1 173 ? -29.756 1.048 -7.111 1.00 66.44 173 ASP A N 1
ATOM 1296 C CA . ASP A 1 173 ? -29.335 0.436 -5.841 1.00 66.44 173 ASP A CA 1
ATOM 1297 C C . ASP A 1 173 ? -30.273 -0.716 -5.456 1.00 66.44 173 ASP A C 1
ATOM 1299 O O . ASP A 1 173 ? -29.824 -1.791 -5.072 1.00 66.44 173 ASP A O 1
ATOM 1303 N N . ALA A 1 174 ? -31.582 -0.543 -5.674 1.00 67.75 174 ALA A N 1
ATOM 1304 C CA . ALA A 1 174 ? -32.568 -1.603 -5.447 1.00 67.75 174 ALA A CA 1
ATOM 1305 C C . ALA A 1 174 ? -32.372 -2.816 -6.379 1.00 67.75 174 ALA A C 1
ATOM 1307 O O . ALA A 1 174 ? -32.689 -3.944 -6.005 1.00 67.75 174 ALA A O 1
ATOM 1308 N N . LEU A 1 175 ? -31.851 -2.594 -7.591 1.00 67.81 175 LEU A N 1
ATOM 1309 C CA . LEU A 1 175 ? -31.553 -3.669 -8.535 1.00 67.81 175 LEU A CA 1
ATOM 1310 C C . LEU A 1 175 ? -30.288 -4.439 -8.137 1.00 67.81 175 LEU A C 1
ATOM 1312 O O . LEU A 1 175 ? -30.262 -5.658 -8.277 1.00 67.81 175 LEU A O 1
ATOM 1316 N N . ALA A 1 176 ? -29.261 -3.748 -7.635 1.00 70.50 176 ALA A N 1
ATOM 1317 C CA . ALA A 1 176 ? -28.031 -4.385 -7.173 1.00 70.50 176 ALA A CA 1
ATOM 1318 C C . ALA A 1 176 ? -28.299 -5.325 -5.987 1.00 70.50 176 ALA A C 1
ATOM 1320 O O . ALA A 1 176 ? -27.885 -6.483 -6.032 1.00 70.50 176 ALA A O 1
ATOM 1321 N N . ASP A 1 177 ? -29.073 -4.870 -4.997 1.00 72.62 177 ASP A N 1
ATOM 1322 C CA . ASP A 1 177 ? -29.456 -5.691 -3.842 1.00 72.62 177 ASP A CA 1
ATOM 1323 C C . ASP A 1 177 ? -30.294 -6.913 -4.270 1.00 72.62 177 ASP A C 1
ATOM 1325 O O . ASP A 1 177 ? -30.034 -8.033 -3.836 1.00 72.62 177 ASP A O 1
ATOM 1329 N N . ALA A 1 178 ? -31.240 -6.740 -5.203 1.00 73.19 178 ALA A N 1
ATOM 1330 C CA . ALA A 1 178 ? -32.068 -7.842 -5.702 1.00 73.19 178 ALA A CA 1
ATOM 1331 C C . ALA A 1 178 ? -31.271 -8.907 -6.481 1.00 73.19 178 ALA A C 1
ATOM 1333 O O . ALA A 1 178 ? -31.623 -10.087 -6.451 1.00 73.19 178 ALA A O 1
ATOM 1334 N N . VAL A 1 179 ? -30.207 -8.510 -7.190 1.00 74.38 179 VAL A N 1
ATOM 1335 C CA . VAL A 1 179 ? -29.324 -9.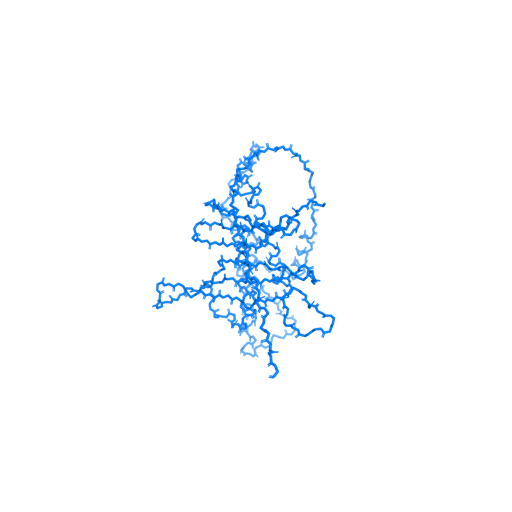448 -7.905 1.00 74.38 179 VAL A CA 1
ATOM 1336 C C . VAL A 1 179 ? -28.474 -10.256 -6.923 1.00 74.38 179 VAL A C 1
ATOM 1338 O O . VAL A 1 179 ? -28.274 -11.451 -7.142 1.00 74.38 179 VAL A O 1
ATOM 1341 N N . VAL A 1 180 ? -28.011 -9.632 -5.836 1.00 81.44 180 VAL A N 1
ATOM 1342 C CA . VAL A 1 180 ? -27.257 -10.317 -4.776 1.00 81.44 180 VAL A CA 1
ATOM 1343 C C . VAL A 1 180 ? -28.147 -11.330 -4.048 1.00 81.44 180 VAL A C 1
ATOM 1345 O O . VAL A 1 180 ? -27.771 -12.498 -3.965 1.00 81.44 180 VAL A O 1
ATOM 1348 N N . ASP A 1 181 ? -29.358 -10.938 -3.641 1.00 79.25 181 ASP A N 1
ATOM 1349 C CA . ASP A 1 181 ? -30.329 -11.847 -3.007 1.00 79.25 181 ASP A CA 1
ATOM 1350 C C . ASP A 1 181 ? -30.689 -13.037 -3.916 1.00 79.25 181 ASP A C 1
ATOM 1352 O O . ASP A 1 181 ? -30.790 -14.179 -3.461 1.00 79.25 181 ASP A O 1
ATOM 1356 N N . ALA A 1 182 ? -30.859 -12.800 -5.223 1.00 75.88 182 ALA A N 1
ATOM 1357 C CA . ALA A 1 182 ? -31.157 -13.865 -6.180 1.00 75.88 182 ALA A CA 1
ATOM 1358 C C . ALA A 1 182 ? -29.987 -14.854 -6.336 1.00 75.88 182 ALA A C 1
ATOM 1360 O O . ALA A 1 182 ? -30.215 -16.061 -6.436 1.00 75.88 182 ALA A O 1
ATOM 1361 N N . ALA A 1 183 ? -28.742 -14.369 -6.329 1.00 75.38 183 ALA A N 1
ATOM 1362 C CA . ALA A 1 183 ? -27.558 -15.222 -6.407 1.00 75.38 183 ALA A CA 1
ATOM 1363 C C . ALA A 1 183 ? -27.400 -16.106 -5.156 1.00 75.38 183 ALA A C 1
ATOM 1365 O O . ALA A 1 183 ? -27.086 -17.292 -5.281 1.00 75.38 183 ALA A O 1
ATOM 1366 N N . GLU A 1 184 ? -27.679 -15.568 -3.964 1.00 84.31 184 GLU A N 1
ATOM 1367 C CA . GLU A 1 184 ? -27.651 -16.345 -2.718 1.00 84.31 184 GLU A CA 1
ATOM 1368 C C . GLU A 1 184 ? -28.732 -17.435 -2.688 1.00 84.31 184 GLU A C 1
ATOM 1370 O O . GLU A 1 184 ? -28.458 -18.563 -2.273 1.00 84.31 184 GLU A O 1
ATOM 1375 N N . GLN A 1 185 ? -29.938 -17.150 -3.193 1.00 74.56 185 GLN A N 1
ATOM 1376 C CA . GLN A 1 185 ? -31.007 -18.152 -3.287 1.00 74.56 185 GLN A CA 1
ATOM 1377 C C . GLN A 1 185 ? -30.667 -19.295 -4.252 1.00 74.56 185 GLN A C 1
ATOM 1379 O O . GLN A 1 185 ? -30.990 -20.448 -3.963 1.00 74.56 185 GLN A O 1
ATOM 1384 N N . ILE A 1 186 ? -29.996 -19.001 -5.371 1.00 72.88 186 ILE A N 1
ATOM 1385 C CA . ILE A 1 186 ? -29.554 -20.025 -6.330 1.00 72.88 186 ILE A CA 1
ATOM 1386 C C . ILE A 1 186 ? -28.506 -20.941 -5.683 1.00 72.88 186 ILE A C 1
ATOM 1388 O O . ILE A 1 186 ? -28.664 -22.161 -5.712 1.00 72.88 186 ILE A O 1
ATOM 1392 N N . LEU A 1 187 ? -27.498 -20.368 -5.016 1.00 74.88 187 LEU A N 1
ATOM 1393 C CA . LEU A 1 187 ? -26.472 -21.131 -4.292 1.00 74.88 187 LEU A CA 1
ATOM 1394 C C . LEU A 1 187 ? -27.069 -21.997 -3.168 1.00 74.88 187 LEU A C 1
ATOM 1396 O O . LEU A 1 187 ? -26.664 -23.146 -2.978 1.00 74.88 187 LEU A O 1
ATOM 1400 N N . ALA A 1 188 ? -28.061 -21.478 -2.437 1.00 75.62 188 ALA A N 1
ATOM 1401 C CA . ALA A 1 188 ? -28.749 -22.230 -1.390 1.00 75.62 188 ALA A CA 1
ATOM 1402 C C . ALA A 1 188 ? -29.601 -23.388 -1.946 1.00 75.62 188 ALA A C 1
ATOM 1404 O O . ALA A 1 188 ? -29.668 -24.451 -1.324 1.00 75.62 188 ALA A O 1
ATOM 1405 N N . ALA A 1 189 ? -30.232 -23.210 -3.112 1.00 70.62 189 ALA A N 1
ATOM 1406 C CA . ALA A 1 189 ? -31.021 -24.251 -3.771 1.00 70.62 189 ALA A CA 1
ATOM 1407 C C . ALA A 1 189 ? -30.144 -25.388 -4.328 1.00 70.62 189 ALA A C 1
ATOM 1409 O O . ALA A 1 189 ? -30.501 -26.563 -4.196 1.00 70.62 189 ALA A O 1
ATOM 1410 N N . GLU A 1 190 ? -28.966 -25.063 -4.873 1.00 72.94 190 GLU A N 1
ATOM 1411 C CA . GLU A 1 190 ? -27.989 -26.057 -5.338 1.00 72.94 190 GLU A CA 1
ATOM 1412 C C . GLU A 1 190 ? -27.470 -26.933 -4.189 1.00 72.94 190 GLU A C 1
ATOM 1414 O O . GLU A 1 190 ? -27.388 -28.156 -4.330 1.00 72.94 190 GLU A O 1
ATOM 1419 N N . ALA A 1 191 ? -27.219 -26.346 -3.013 1.00 75.62 191 ALA A N 1
ATOM 1420 C CA . ALA A 1 191 ? -26.794 -27.085 -1.822 1.00 75.62 191 ALA A CA 1
ATOM 1421 C C . ALA A 1 191 ? -27.841 -28.102 -1.319 1.00 75.62 191 ALA A C 1
ATOM 1423 O O . ALA A 1 191 ? -27.493 -29.057 -0.623 1.00 75.62 191 ALA A O 1
ATOM 1424 N N . GLN A 1 192 ? -29.117 -27.925 -1.679 1.00 81.06 192 GLN A N 1
ATOM 1425 C CA . GLN A 1 192 ? -30.217 -28.829 -1.325 1.00 81.06 192 GLN A CA 1
ATOM 1426 C C . GLN A 1 192 ? -30.532 -29.862 -2.424 1.00 81.06 192 GLN A C 1
ATOM 1428 O O . GLN A 1 192 ? -31.477 -30.639 -2.282 1.00 81.06 192 GLN A O 1
ATOM 1433 N N . GLY A 1 193 ? -29.755 -29.901 -3.515 1.00 72.06 193 GLY A N 1
ATOM 1434 C CA . GLY A 1 193 ? -29.953 -30.849 -4.616 1.00 72.06 193 GLY A CA 1
ATOM 1435 C C . GLY A 1 193 ? -31.177 -30.553 -5.492 1.00 72.06 193 GLY A C 1
ATOM 1436 O O . GLY A 1 193 ? -31.627 -31.427 -6.236 1.00 72.06 193 GLY A O 1
ATOM 1437 N N . ALA A 1 194 ? -31.730 -29.339 -5.419 1.00 61.81 194 ALA A N 1
ATOM 1438 C CA . ALA A 1 194 ? -32.840 -28.914 -6.260 1.00 61.81 194 ALA A CA 1
ATOM 1439 C C . ALA A 1 194 ? -32.307 -28.387 -7.603 1.00 61.81 194 ALA A C 1
ATOM 1441 O O . ALA A 1 194 ? -31.953 -27.220 -7.727 1.00 61.81 194 ALA A O 1
ATOM 1442 N N . VAL A 1 195 ? -32.249 -29.249 -8.623 1.00 60.09 195 VAL A N 1
ATOM 1443 C CA . VAL A 1 195 ? -31.898 -28.835 -9.993 1.00 60.09 195 VAL A CA 1
ATOM 1444 C C . VAL A 1 195 ? -33.133 -28.200 -10.655 1.00 60.09 195 VAL A C 1
ATOM 1446 O O . VAL A 1 195 ? -34.145 -28.895 -10.817 1.00 60.09 195 VAL A O 1
ATOM 1449 N N . PRO A 1 196 ? -33.106 -26.911 -11.046 1.00 56.56 196 PRO A N 1
ATOM 1450 C CA . PRO A 1 196 ? -34.219 -26.302 -11.764 1.00 56.56 196 PRO A CA 1
ATOM 1451 C C . PRO A 1 196 ? -34.347 -26.924 -13.162 1.00 56.56 196 PRO A C 1
ATOM 1453 O O . PRO A 1 196 ? -33.364 -27.088 -13.883 1.00 56.56 196 PRO A O 1
ATOM 1456 N N . ARG A 1 197 ? -35.573 -27.292 -13.551 1.00 53.97 197 ARG A N 1
ATOM 1457 C CA . ARG A 1 197 ? -35.869 -27.789 -14.903 1.00 53.97 197 ARG A CA 1
ATOM 1458 C C . ARG A 1 197 ? -35.710 -26.647 -15.907 1.00 53.97 197 ARG A C 1
ATOM 1460 O O . ARG A 1 197 ? -36.250 -25.562 -15.693 1.00 53.97 197 ARG A O 1
ATOM 1467 N N . GLU A 1 198 ? -34.988 -26.898 -16.997 1.00 43.16 198 GLU A N 1
ATOM 1468 C CA . GLU A 1 198 ? -34.828 -25.939 -18.094 1.00 43.16 198 GLU A CA 1
ATOM 1469 C C . GLU A 1 198 ? -36.201 -25.488 -18.620 1.00 43.16 198 GLU A C 1
ATOM 1471 O O . GLU A 1 198 ? -37.037 -26.314 -18.988 1.00 43.16 198 GLU A O 1
ATOM 1476 N N . GLY A 1 199 ? -36.427 -24.171 -18.653 1.00 53.19 199 GLY A N 1
ATOM 1477 C CA . GLY A 1 199 ? -37.577 -23.563 -19.331 1.00 53.19 199 GLY A CA 1
ATOM 1478 C C . GLY A 1 199 ? -38.535 -22.732 -18.474 1.00 53.19 199 GLY A C 1
ATOM 1479 O O . GLY A 1 199 ? -39.452 -22.145 -19.040 1.00 53.19 199 GLY A O 1
ATOM 1480 N N . GLU A 1 200 ? -38.343 -22.620 -17.154 1.00 47.31 200 GLU A N 1
ATOM 1481 C CA . GLU A 1 200 ? -39.327 -21.927 -16.301 1.00 47.31 200 GLU A CA 1
ATOM 1482 C C . GLU A 1 200 ? -38.720 -21.085 -15.160 1.00 47.31 200 GLU A C 1
ATOM 1484 O O . GLU A 1 200 ? -39.251 -21.032 -14.055 1.00 47.31 200 GLU A O 1
ATOM 1489 N N . THR A 1 201 ? -37.617 -20.367 -15.399 1.00 49.06 201 THR A N 1
ATOM 1490 C CA . THR A 1 201 ? -37.062 -19.454 -14.378 1.00 49.06 201 THR A CA 1
ATOM 1491 C C . THR A 1 201 ? -37.657 -18.054 -14.524 1.00 49.06 201 THR A C 1
ATOM 1493 O O . THR A 1 201 ? -37.145 -17.208 -15.253 1.00 49.06 201 THR A O 1
ATOM 1496 N N . THR A 1 202 ? -38.762 -17.792 -13.821 1.00 50.66 202 THR A N 1
ATOM 1497 C CA . THR A 1 202 ? -39.267 -16.422 -13.625 1.00 50.66 202 THR A CA 1
ATOM 1498 C C . THR A 1 202 ? -38.773 -15.908 -12.273 1.00 50.66 202 THR A C 1
ATOM 1500 O O . THR A 1 202 ? -39.278 -16.342 -11.240 1.00 50.66 202 THR A O 1
ATOM 1503 N N . ILE A 1 203 ? -37.809 -14.982 -12.255 1.00 49.50 203 ILE A N 1
ATOM 1504 C CA . ILE A 1 203 ? -37.343 -14.352 -11.010 1.00 49.50 203 ILE A CA 1
ATOM 1505 C C . ILE A 1 203 ? -38.434 -13.383 -10.532 1.00 49.50 203 ILE A C 1
ATOM 1507 O O . ILE A 1 203 ? -38.767 -12.415 -11.220 1.00 49.50 203 ILE A O 1
ATOM 1511 N N . ARG A 1 204 ? -39.039 -13.663 -9.372 1.00 46.97 204 ARG A N 1
ATOM 1512 C CA . ARG A 1 204 ? -39.947 -12.729 -8.694 1.00 46.97 204 ARG A CA 1
ATOM 1513 C C . ARG A 1 204 ? -39.120 -11.852 -7.762 1.00 46.97 204 ARG A C 1
ATOM 1515 O O . ARG A 1 204 ? -38.661 -12.325 -6.732 1.00 46.97 204 ARG A O 1
ATOM 1522 N N . ILE A 1 205 ? -38.951 -10.586 -8.123 1.00 46.16 205 ILE A N 1
ATOM 1523 C CA . ILE A 1 205 ? -38.452 -9.561 -7.202 1.00 46.16 205 ILE A CA 1
ATOM 1524 C C . ILE A 1 205 ? -39.662 -9.099 -6.376 1.00 46.16 205 ILE A C 1
ATOM 1526 O O . ILE A 1 205 ? -40.694 -8.777 -6.966 1.00 46.16 205 ILE A O 1
ATOM 1530 N N . ASN A 1 206 ? -39.556 -9.142 -5.043 1.00 43.94 206 ASN A N 1
ATOM 1531 C CA . ASN A 1 206 ? -40.619 -8.835 -4.070 1.00 43.94 206 ASN A CA 1
ATOM 1532 C C . ASN A 1 206 ? -41.594 -7.736 -4.545 1.00 43.94 206 ASN A C 1
ATOM 1534 O O . ASN A 1 206 ? -41.174 -6.604 -4.772 1.00 43.94 206 ASN A O 1
ATOM 1538 N N . ASP A 1 207 ? -42.873 -8.104 -4.721 1.00 53.97 207 ASP A N 1
ATOM 1539 C CA . ASP A 1 207 ? -44.020 -7.276 -5.160 1.00 53.97 207 ASP A CA 1
ATOM 1540 C C . ASP A 1 207 ? -43.799 -6.326 -6.362 1.00 53.97 207 ASP A C 1
ATOM 1542 O O . ASP A 1 207 ? -44.610 -5.438 -6.633 1.00 53.97 207 ASP A O 1
ATOM 1546 N N . GLY A 1 208 ? -42.735 -6.538 -7.141 1.00 49.06 208 GLY A N 1
ATOM 1547 C CA . GLY A 1 208 ? -42.397 -5.756 -8.325 1.00 49.06 208 GLY A CA 1
ATOM 1548 C C . GLY A 1 208 ? -42.919 -6.361 -9.637 1.00 49.06 208 GLY A C 1
ATOM 1549 O O . GLY A 1 208 ? -43.218 -7.558 -9.718 1.00 49.06 208 GLY A O 1
ATOM 1550 N N . PRO A 1 209 ? -43.025 -5.553 -10.711 1.00 49.44 209 PRO A N 1
ATOM 1551 C CA . PRO A 1 209 ? -43.431 -6.039 -12.025 1.00 49.44 209 PRO A CA 1
ATOM 1552 C C . PRO A 1 209 ? -42.418 -7.053 -12.572 1.00 49.44 209 PRO A C 1
ATOM 1554 O O . PRO A 1 209 ? -41.208 -6.870 -12.458 1.00 49.44 209 PRO A O 1
ATOM 1557 N N . LYS A 1 210 ? -42.918 -8.119 -13.208 1.00 59.06 210 LYS A N 1
ATOM 1558 C CA . LYS A 1 210 ? -42.076 -9.118 -13.879 1.00 59.06 210 LYS A CA 1
ATOM 1559 C C . LYS A 1 210 ? -41.261 -8.439 -14.982 1.00 59.06 210 LYS A C 1
ATOM 1561 O O . LYS A 1 210 ? -41.842 -7.930 -15.940 1.00 59.06 210 LYS A O 1
ATOM 1566 N N . VAL A 1 211 ? -39.935 -8.461 -14.865 1.00 56.50 211 VAL A N 1
ATOM 1567 C CA . VAL A 1 211 ? -39.038 -7.921 -15.893 1.00 56.50 211 VAL A CA 1
ATOM 1568 C C . VAL A 1 211 ? -38.516 -9.075 -16.756 1.00 56.50 211 VAL A C 1
ATOM 1570 O O . VAL A 1 211 ? -37.922 -10.007 -16.215 1.00 56.50 211 VAL A O 1
ATOM 1573 N N . PRO A 1 212 ? -38.741 -9.059 -18.082 1.00 67.19 212 PRO A N 1
ATOM 1574 C CA . PRO A 1 212 ? -38.193 -10.072 -18.974 1.00 67.19 212 PRO A CA 1
ATOM 1575 C C . PRO A 1 212 ? -36.673 -9.915 -19.111 1.00 67.19 212 PRO A C 1
ATOM 1577 O O . PRO A 1 212 ? -36.149 -8.800 -19.142 1.00 67.19 212 PRO A O 1
ATOM 1580 N N . MET A 1 213 ? -35.970 -11.042 -19.231 1.00 56.25 213 MET A N 1
ATOM 1581 C CA . MET A 1 213 ? -34.504 -11.102 -19.183 1.00 56.25 213 MET A CA 1
ATOM 1582 C C . MET A 1 213 ? -33.809 -10.278 -20.283 1.00 56.25 213 MET A C 1
ATOM 1584 O O . MET A 1 213 ? -32.746 -9.703 -20.063 1.00 56.25 213 MET A O 1
ATOM 1588 N N . SER A 1 214 ? -34.474 -10.091 -21.423 1.00 57.84 214 SER A N 1
ATOM 1589 C CA . SER A 1 214 ? -34.021 -9.230 -22.523 1.00 57.84 214 SER A CA 1
ATOM 1590 C C . SER A 1 214 ? -33.834 -7.756 -22.131 1.00 57.84 214 SER A C 1
ATOM 1592 O O . SER A 1 214 ? -33.059 -7.034 -22.756 1.00 57.84 214 SER A O 1
ATOM 1594 N N . THR A 1 215 ? -34.546 -7.279 -21.106 1.00 57.91 215 THR A N 1
ATOM 1595 C CA . THR A 1 215 ? -34.458 -5.887 -20.633 1.00 57.91 215 THR A CA 1
ATOM 1596 C C . THR A 1 215 ? -33.209 -5.658 -19.777 1.00 57.91 215 THR A C 1
ATOM 1598 O O . THR A 1 215 ? -32.631 -4.571 -19.810 1.00 57.91 215 THR A O 1
ATOM 1601 N N . LEU A 1 216 ? -32.757 -6.686 -19.052 1.00 54.84 216 LEU A N 1
ATOM 1602 C CA . LEU A 1 216 ? -31.524 -6.648 -18.260 1.00 54.84 216 LEU A CA 1
ATOM 1603 C C . LEU A 1 216 ? -30.285 -6.580 -19.164 1.00 54.84 216 LEU A C 1
ATOM 1605 O O . LEU A 1 216 ? -29.380 -5.787 -18.909 1.00 54.84 216 LEU A O 1
ATOM 1609 N N . GLU A 1 217 ? -30.283 -7.317 -20.275 1.00 55.66 217 GLU A N 1
ATOM 1610 C CA . GLU A 1 217 ? -29.169 -7.325 -21.233 1.00 55.66 217 GLU A CA 1
ATOM 1611 C C . GLU A 1 217 ? -28.973 -5.965 -21.935 1.00 55.66 217 GLU A C 1
ATOM 1613 O O . GLU A 1 217 ? -27.841 -5.534 -22.165 1.00 55.66 217 GLU A O 1
ATOM 1618 N N . GLN A 1 218 ? -30.053 -5.221 -22.207 1.00 50.31 218 GLN A N 1
ATOM 1619 C CA . GLN A 1 218 ? -29.967 -3.883 -22.814 1.00 50.31 218 GLN A CA 1
ATOM 1620 C C . GLN A 1 218 ? -29.425 -2.802 -21.866 1.00 50.31 218 GLN A C 1
ATOM 1622 O O . GLN A 1 218 ? -28.838 -1.818 -22.330 1.00 50.31 218 GLN A O 1
ATOM 1627 N N . ALA A 1 219 ? -29.611 -2.954 -20.553 1.00 46.22 219 ALA A N 1
ATOM 1628 C CA . ALA A 1 219 ? -29.138 -1.982 -19.567 1.00 46.22 219 ALA A CA 1
ATOM 1629 C C . ALA A 1 219 ? -27.607 -2.016 -19.418 1.00 46.22 219 ALA A C 1
ATOM 1631 O O . ALA A 1 219 ? -26.970 -0.967 -19.304 1.00 46.22 219 ALA A O 1
ATOM 1632 N N . VAL A 1 220 ? -27.010 -3.206 -19.520 1.00 48.09 220 VAL A N 1
ATOM 1633 C CA . VAL A 1 220 ? -25.557 -3.414 -19.421 1.00 48.09 220 VAL A CA 1
ATOM 1634 C C . VAL A 1 220 ? -24.808 -2.761 -20.593 1.00 48.09 220 VAL A C 1
ATOM 1636 O O . VAL A 1 220 ? -23.730 -2.200 -20.405 1.00 48.09 220 VAL A O 1
ATOM 1639 N N . GLY A 1 221 ? -25.405 -2.717 -21.789 1.00 42.72 221 GLY A N 1
ATOM 1640 C CA . GLY A 1 221 ? -24.776 -2.129 -22.981 1.00 42.72 221 GLY A CA 1
ATOM 1641 C C . GLY A 1 221 ? -24.592 -0.602 -22.951 1.00 42.72 221 GLY A C 1
ATOM 1642 O O . GLY A 1 221 ? -23.732 -0.076 -23.655 1.00 42.72 221 GLY A O 1
ATOM 1643 N N . LYS A 1 222 ? -25.361 0.138 -22.140 1.00 44.06 222 LYS A N 1
ATOM 1644 C CA . LYS A 1 222 ? -25.324 1.618 -22.122 1.00 44.06 222 LYS A CA 1
ATOM 1645 C C . LYS A 1 222 ? -24.244 2.215 -21.218 1.00 44.06 222 LYS A C 1
ATOM 1647 O O . LYS A 1 222 ? -23.902 3.382 -21.385 1.00 44.06 222 LYS A O 1
ATOM 1652 N N . LEU A 1 223 ? -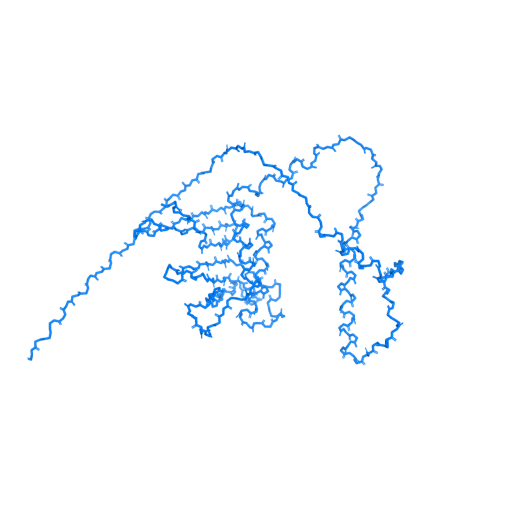23.673 1.430 -20.306 1.00 44.31 223 LEU A N 1
ATOM 1653 C CA . LEU A 1 223 ? -22.641 1.893 -19.371 1.00 44.31 223 LEU A CA 1
ATOM 1654 C C . LEU A 1 223 ? -21.238 2.006 -20.007 1.00 44.31 223 LEU A C 1
ATOM 1656 O O . LEU A 1 223 ? -20.326 2.539 -19.382 1.00 44.31 223 LEU A O 1
ATOM 1660 N N . ALA A 1 224 ? -21.058 1.571 -21.260 1.00 37.25 224 ALA A N 1
ATOM 1661 C CA . ALA A 1 224 ? -19.751 1.490 -21.920 1.00 37.25 224 ALA A CA 1
ATOM 1662 C C . ALA A 1 224 ? -19.304 2.747 -22.718 1.00 37.25 224 ALA A C 1
ATOM 1664 O O . ALA A 1 224 ? -18.213 2.747 -23.286 1.00 37.25 224 ALA A O 1
ATOM 1665 N N . GLY A 1 225 ? -20.095 3.830 -22.793 1.00 34.44 225 GLY A N 1
ATOM 1666 C CA . GLY A 1 225 ? -19.812 4.987 -23.669 1.00 34.44 225 GLY A CA 1
ATOM 1667 C C . GLY A 1 225 ? -19.384 6.272 -22.943 1.00 34.44 225 GLY A C 1
ATOM 1668 O O . GLY A 1 225 ? -20.232 7.017 -22.465 1.00 34.44 225 GLY A O 1
ATOM 1669 N N . GLY A 1 226 ? -18.076 6.556 -22.884 1.00 40.66 226 GLY A N 1
ATOM 1670 C CA . GLY A 1 226 ? -17.485 7.710 -22.181 1.00 40.66 226 GLY A CA 1
ATOM 1671 C C . GLY A 1 226 ? -17.456 9.056 -22.935 1.00 40.66 226 GLY A C 1
ATOM 1672 O O . GLY A 1 226 ? -17.658 9.123 -24.145 1.00 40.66 226 GLY A O 1
ATOM 1673 N N . GLY A 1 227 ? -17.120 10.142 -22.217 1.00 35.81 227 GLY A N 1
ATOM 1674 C CA . GLY A 1 227 ? -16.971 11.503 -22.765 1.00 35.81 227 GLY A CA 1
ATOM 1675 C C . GLY A 1 227 ? -15.809 12.309 -22.151 1.00 35.81 227 GLY A C 1
ATOM 1676 O O . GLY A 1 227 ? -15.698 12.427 -20.933 1.00 35.81 227 GLY A O 1
ATOM 1677 N N . ARG A 1 228 ? -14.943 12.872 -23.015 1.00 38.72 228 ARG A N 1
ATOM 1678 C CA . ARG A 1 228 ? -13.747 13.703 -22.715 1.00 38.72 228 ARG A CA 1
ATOM 1679 C C . ARG A 1 228 ? -14.095 15.168 -22.393 1.00 38.72 228 ARG A C 1
ATOM 1681 O O . ARG A 1 228 ? -14.969 15.738 -23.038 1.00 38.72 228 ARG A O 1
ATOM 1688 N N . ARG A 1 229 ? -13.310 15.832 -21.525 1.00 37.84 229 ARG A N 1
ATOM 1689 C CA . ARG A 1 229 ? -13.241 17.310 -21.395 1.00 37.84 229 ARG A CA 1
ATOM 1690 C C . ARG A 1 229 ? -11.798 17.828 -21.262 1.00 37.84 229 ARG A C 1
ATOM 1692 O O . ARG A 1 229 ? -10.930 17.128 -20.747 1.00 37.84 229 ARG A O 1
ATOM 1699 N N . GLN A 1 230 ? -11.578 19.048 -21.768 1.00 40.16 230 GLN A N 1
ATOM 1700 C CA . GLN A 1 230 ? -10.304 19.783 -21.838 1.00 40.16 230 GLN A CA 1
ATOM 1701 C C . GLN A 1 230 ? -9.958 20.551 -20.543 1.00 40.16 230 GLN A C 1
ATOM 1703 O O . GLN A 1 230 ? -10.821 20.815 -19.710 1.00 40.16 230 GLN A O 1
ATOM 1708 N N . ARG A 1 231 ? -8.665 20.885 -20.408 1.00 35.25 231 ARG A N 1
ATOM 1709 C CA . ARG A 1 231 ? -7.917 21.281 -19.199 1.00 35.25 231 ARG A CA 1
ATOM 1710 C C . ARG A 1 231 ? -7.509 22.764 -19.260 1.00 35.25 231 ARG A C 1
ATOM 1712 O O . ARG A 1 231 ? -7.068 23.213 -20.311 1.00 35.25 231 ARG A O 1
ATOM 1719 N N . GLY A 1 232 ? -7.579 23.486 -18.139 1.00 36.78 232 GLY A N 1
ATOM 1720 C CA . GLY A 1 232 ? -7.020 24.836 -17.974 1.00 36.78 232 GLY A CA 1
ATOM 1721 C C . GLY A 1 232 ? -6.218 24.946 -16.672 1.00 36.78 232 GLY A C 1
ATOM 1722 O O . GLY A 1 232 ? -6.695 24.530 -15.620 1.00 36.78 232 GLY A O 1
ATOM 1723 N N . GLU A 1 233 ? -4.985 25.448 -16.766 1.00 38.53 233 GLU A N 1
ATOM 1724 C CA . GLU A 1 233 ? -4.001 25.580 -15.680 1.00 38.53 233 GLU A CA 1
ATOM 1725 C C . GLU A 1 233 ? -4.161 26.876 -14.871 1.00 38.53 233 GLU A C 1
ATOM 1727 O O . GLU A 1 233 ? -4.391 27.936 -15.454 1.00 38.53 233 GLU A O 1
ATOM 1732 N N . ARG A 1 234 ? -3.888 26.816 -13.554 1.00 37.00 234 ARG A N 1
ATOM 1733 C CA . ARG A 1 234 ? -2.982 27.744 -12.838 1.00 37.00 234 ARG A CA 1
ATOM 1734 C C . ARG A 1 234 ? -2.741 27.325 -11.380 1.00 37.00 234 ARG A C 1
ATOM 1736 O O . ARG A 1 234 ? -3.507 26.588 -10.776 1.00 37.00 234 ARG A O 1
ATOM 1743 N N . THR A 1 235 ? -1.600 27.777 -10.872 1.00 44.50 235 THR A N 1
ATOM 1744 C CA . THR A 1 235 ? -0.752 27.187 -9.824 1.00 44.50 235 THR A CA 1
ATOM 1745 C C . THR A 1 235 ? -0.915 27.800 -8.427 1.00 44.50 235 THR A C 1
ATOM 1747 O O . THR A 1 235 ? -0.997 29.021 -8.308 1.00 44.50 235 THR A O 1
ATOM 1750 N N . GLY A 1 236 ? -0.785 26.982 -7.372 1.00 40.09 236 GLY A N 1
ATOM 1751 C CA . GLY A 1 236 ? -0.603 27.414 -5.975 1.00 40.09 236 GLY A CA 1
ATOM 1752 C C . GLY A 1 236 ? 0.289 26.441 -5.179 1.00 40.09 236 GLY A C 1
ATOM 1753 O O . GLY A 1 236 ? 0.160 25.231 -5.323 1.00 40.09 236 GLY A O 1
ATOM 1754 N N . LYS A 1 237 ? 1.243 26.972 -4.399 1.00 44.06 237 LYS A N 1
ATOM 1755 C CA . LYS A 1 237 ? 2.430 26.282 -3.839 1.00 44.06 237 LYS A CA 1
ATOM 1756 C C . LYS A 1 237 ? 2.162 25.468 -2.558 1.00 44.06 237 LYS A C 1
ATOM 1758 O O . LYS A 1 237 ? 1.531 25.968 -1.632 1.00 44.06 237 LYS A O 1
ATOM 1763 N N . ALA A 1 238 ? 2.773 24.280 -2.461 1.00 37.78 238 ALA A N 1
ATOM 1764 C CA . ALA A 1 238 ? 2.883 23.459 -1.247 1.00 37.78 238 ALA A CA 1
ATOM 1765 C C . ALA A 1 238 ? 4.322 23.472 -0.683 1.00 37.78 238 ALA A C 1
ATOM 1767 O O . ALA A 1 238 ? 5.293 23.473 -1.440 1.00 37.78 238 ALA A O 1
ATOM 1768 N N . GLY A 1 239 ? 4.452 23.496 0.648 1.00 48.34 239 GLY A N 1
ATOM 1769 C CA . GLY A 1 239 ? 5.734 23.505 1.362 1.00 48.34 239 GLY A CA 1
ATOM 1770 C C . GLY A 1 239 ? 6.305 22.098 1.561 1.00 48.34 239 GLY A C 1
ATOM 1771 O O . GLY A 1 239 ? 5.618 21.211 2.062 1.00 48.34 239 GLY A O 1
ATOM 1772 N N . VAL A 1 240 ? 7.569 21.909 1.176 1.00 39.22 240 VAL A N 1
ATOM 1773 C CA . VAL A 1 240 ? 8.328 20.651 1.275 1.00 39.22 240 VAL A CA 1
ATOM 1774 C C . VAL A 1 240 ? 9.336 20.761 2.419 1.00 39.22 240 VAL A C 1
ATOM 1776 O O . VAL A 1 240 ? 10.058 21.751 2.512 1.00 39.22 240 VAL A O 1
ATOM 1779 N N . VAL A 1 241 ? 9.423 19.733 3.265 1.00 43.66 241 VAL A N 1
ATOM 1780 C CA . VAL A 1 241 ? 10.467 19.609 4.293 1.00 43.66 241 VAL A CA 1
ATOM 1781 C C . VAL A 1 241 ? 11.427 18.501 3.870 1.00 43.66 241 VAL A C 1
ATOM 1783 O O . VAL A 1 241 ? 11.029 17.348 3.724 1.00 43.66 241 VAL A O 1
ATOM 1786 N N . PHE A 1 242 ? 12.698 18.849 3.673 1.00 33.34 242 PHE A N 1
ATOM 1787 C CA . PHE A 1 242 ? 13.758 17.896 3.351 1.00 33.34 242 PHE A CA 1
ATOM 1788 C C . PHE A 1 242 ? 14.443 17.411 4.631 1.00 33.34 242 PHE A C 1
ATOM 1790 O O . PHE A 1 242 ? 14.863 18.216 5.461 1.00 33.34 242 PHE A O 1
ATOM 1797 N N . ARG A 1 243 ? 14.615 16.094 4.769 1.00 46.06 243 ARG A N 1
ATOM 1798 C CA . ARG A 1 243 ? 15.573 15.493 5.705 1.00 46.06 243 ARG A CA 1
ATOM 1799 C C . ARG A 1 243 ? 16.604 14.712 4.902 1.00 46.06 243 ARG A C 1
ATOM 1801 O O . ARG A 1 243 ? 16.251 13.986 3.979 1.00 46.06 243 ARG A O 1
ATOM 1808 N N . LYS A 1 244 ? 17.877 14.939 5.216 1.00 42.38 244 LYS A N 1
ATOM 1809 C CA . LYS A 1 244 ? 19.030 14.319 4.565 1.00 42.38 244 LYS A CA 1
ATOM 1810 C C . LYS A 1 244 ? 19.582 13.260 5.507 1.00 42.38 244 LYS A C 1
ATOM 1812 O O . LYS A 1 244 ? 20.285 13.604 6.453 1.00 42.38 244 LYS A O 1
ATOM 1817 N N . ASP A 1 245 ? 19.277 11.999 5.237 1.00 49.94 245 ASP A N 1
ATOM 1818 C CA . ASP A 1 245 ? 19.902 10.886 5.944 1.00 49.94 245 ASP A CA 1
ATOM 1819 C C . ASP A 1 245 ? 21.258 10.584 5.290 1.00 49.94 245 ASP A C 1
ATOM 1821 O O . ASP A 1 245 ? 21.348 10.237 4.113 1.00 49.94 245 ASP A O 1
ATOM 1825 N N . ARG A 1 246 ? 22.346 10.787 6.043 1.00 41.72 246 ARG A N 1
ATOM 1826 C CA . ARG A 1 246 ? 23.706 10.401 5.638 1.00 41.72 246 ARG A CA 1
ATOM 1827 C C . ARG A 1 246 ? 23.858 8.894 5.855 1.00 41.72 246 ARG A C 1
ATOM 1829 O O . ARG A 1 246 ? 23.914 8.452 7.000 1.00 41.72 246 ARG A O 1
ATOM 1836 N N . LYS A 1 247 ? 23.964 8.115 4.773 1.00 55.06 247 LYS A N 1
ATOM 1837 C CA . LYS A 1 247 ? 24.376 6.705 4.849 1.00 55.06 247 LYS A CA 1
ATOM 1838 C C . LYS A 1 247 ? 25.793 6.610 5.426 1.00 55.06 247 LYS A C 1
ATOM 1840 O O . LYS A 1 247 ? 26.714 7.281 4.960 1.00 55.06 247 LYS A O 1
ATOM 1845 N N . GLY A 1 248 ? 25.937 5.787 6.463 1.00 52.28 248 GLY A N 1
ATOM 1846 C CA . GLY A 1 248 ? 27.210 5.452 7.089 1.00 52.28 248 GLY A CA 1
ATOM 1847 C C . GLY A 1 248 ? 28.147 4.748 6.109 1.00 52.28 248 GLY A C 1
ATOM 1848 O O . GLY A 1 248 ? 27.758 3.821 5.401 1.00 52.28 248 GLY A O 1
ATOM 1849 N N . LYS A 1 249 ? 29.391 5.221 6.079 1.00 58.28 249 LYS A N 1
ATOM 1850 C CA . LYS A 1 249 ? 30.514 4.671 5.318 1.00 58.28 249 LYS A CA 1
ATOM 1851 C C . LYS A 1 249 ? 30.840 3.263 5.845 1.00 58.28 249 LYS A C 1
ATOM 1853 O O . LYS A 1 249 ? 31.130 3.120 7.030 1.00 58.28 249 LYS A O 1
ATOM 1858 N N . LYS A 1 250 ? 30.784 2.234 4.988 1.00 58.88 250 LYS A N 1
ATOM 1859 C CA . LYS A 1 250 ? 31.260 0.874 5.313 1.00 58.88 250 LYS A CA 1
ATOM 1860 C C . LYS A 1 250 ? 32.762 0.929 5.655 1.00 58.88 250 LYS A C 1
ATOM 1862 O O . LYS A 1 250 ? 33.505 1.536 4.881 1.00 58.88 250 LYS A O 1
ATOM 1867 N N . PRO A 1 251 ? 33.227 0.320 6.761 1.00 54.25 251 PRO A N 1
ATOM 1868 C CA . PRO A 1 251 ? 34.655 0.154 6.998 1.00 54.25 251 PRO A CA 1
ATOM 1869 C C . PRO A 1 251 ? 35.237 -0.857 6.000 1.00 54.25 251 PRO A C 1
ATOM 1871 O O . PRO A 1 251 ? 34.603 -1.865 5.679 1.00 54.25 251 PRO A O 1
ATOM 1874 N N . ALA A 1 252 ? 36.425 -0.544 5.484 1.00 62.59 252 ALA A N 1
ATOM 1875 C CA . ALA A 1 252 ? 37.199 -1.417 4.612 1.00 62.59 252 ALA A CA 1
ATOM 1876 C C . ALA A 1 252 ? 37.590 -2.698 5.367 1.00 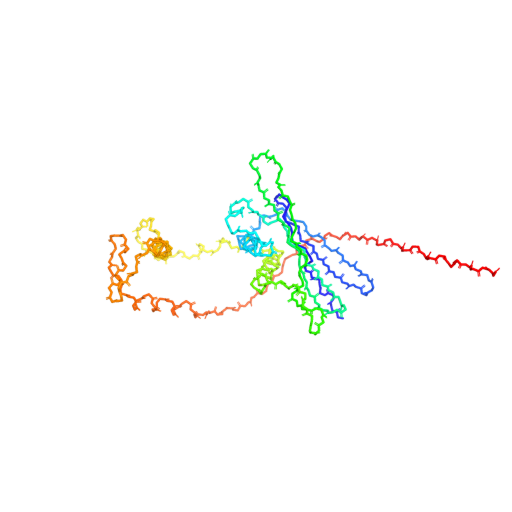62.59 252 ALA A C 1
ATOM 1878 O O . ALA A 1 252 ? 37.978 -2.631 6.534 1.00 62.59 252 ALA A O 1
ATOM 1879 N N . LYS A 1 253 ? 37.458 -3.856 4.709 1.00 61.00 253 LYS A N 1
ATOM 1880 C CA . LYS A 1 253 ? 38.007 -5.122 5.204 1.00 61.00 253 LYS A CA 1
ATOM 1881 C C . LYS A 1 253 ? 39.533 -5.024 5.162 1.00 61.00 253 LYS A C 1
ATOM 1883 O O . LYS A 1 253 ? 40.072 -4.633 4.134 1.00 61.00 253 LYS A O 1
ATOM 1888 N N . ALA A 1 254 ? 40.177 -5.331 6.283 1.00 61.91 254 ALA A N 1
ATOM 1889 C CA . ALA A 1 254 ? 41.615 -5.526 6.348 1.00 61.91 254 ALA A CA 1
ATOM 1890 C C . ALA A 1 254 ? 41.958 -6.879 5.715 1.00 61.91 254 ALA A C 1
ATOM 1892 O O . ALA A 1 254 ? 41.274 -7.869 5.984 1.00 61.91 254 ALA A O 1
ATOM 1893 N N . ASP A 1 255 ? 42.979 -6.876 4.866 1.00 64.56 255 ASP A N 1
ATOM 1894 C CA . ASP A 1 255 ? 43.605 -8.070 4.315 1.00 64.56 255 ASP A CA 1
ATOM 1895 C C . ASP A 1 255 ? 44.300 -8.835 5.450 1.00 64.56 255 ASP A C 1
ATOM 1897 O O . ASP A 1 255 ? 45.090 -8.268 6.206 1.00 64.56 255 ASP A O 1
ATOM 1901 N N . GLU A 1 256 ? 43.952 -10.110 5.602 1.00 68.25 256 GLU A N 1
ATOM 1902 C CA . GLU A 1 256 ? 44.597 -11.039 6.526 1.00 68.25 256 GLU A CA 1
ATOM 1903 C C . GLU A 1 256 ? 45.691 -11.766 5.735 1.00 68.25 256 GLU A C 1
ATOM 1905 O O . GLU A 1 256 ? 45.409 -12.632 4.903 1.00 68.25 256 GLU A O 1
ATOM 1910 N N . GLU A 1 257 ? 46.938 -11.333 5.931 1.00 67.06 257 GLU A N 1
ATOM 1911 C CA . GLU A 1 257 ? 48.132 -12.019 5.439 1.00 67.06 257 GLU A CA 1
ATOM 1912 C C . GLU A 1 257 ? 48.228 -13.399 6.098 1.00 67.06 257 GLU A C 1
ATOM 1914 O O . GLU A 1 257 ? 48.343 -13.527 7.317 1.00 67.06 257 GLU A O 1
ATOM 1919 N N . VAL A 1 258 ? 48.183 -14.440 5.269 1.00 69.56 258 VAL A N 1
ATOM 1920 C CA . VAL A 1 258 ? 48.561 -15.801 5.645 1.00 69.56 258 VAL A CA 1
ATOM 1921 C C . VAL A 1 258 ? 50.051 -15.939 5.349 1.00 69.56 258 VAL A C 1
ATOM 1923 O O . VAL A 1 258 ? 50.442 -16.022 4.184 1.00 69.56 258 VAL A O 1
ATOM 1926 N N . GLU A 1 259 ? 50.879 -15.929 6.393 1.00 66.62 259 GLU A N 1
ATOM 1927 C CA . GLU A 1 259 ? 52.280 -16.351 6.299 1.00 66.62 259 GLU A CA 1
ATOM 1928 C C . GLU A 1 259 ? 52.408 -17.891 6.369 1.00 66.62 259 GLU A C 1
ATOM 1930 O O . GLU A 1 259 ? 51.529 -18.547 6.937 1.00 66.62 259 GLU A O 1
ATOM 1935 N N . PRO A 1 260 ? 53.454 -18.461 5.733 1.00 72.12 260 PRO A N 1
ATOM 1936 C CA . PRO A 1 260 ? 53.547 -19.877 5.353 1.00 72.12 260 PRO A CA 1
ATOM 1937 C C . PRO A 1 260 ? 53.832 -20.871 6.489 1.00 72.12 260 PRO A C 1
ATOM 1939 O O . PRO A 1 260 ? 54.549 -20.519 7.453 1.00 72.12 260 PRO A O 1
#